Protein AF-A0A820LWF2-F1 (afdb_monomer)

Organism: NCBI:txid392030

Secondary structure (DSSP, 8-state):
-EEEEE-TTSEEEEEETTT--EEEEEE--SS-EEEEEEEGGGTEEEEEETT--EEEE---TTTHHHHHHHTS--HHHHHHHHHHHT-SS-HHHHHHHHHHHHHTT-HHHHHHHHHHSGGGTT-SHHHHHHHHHSPPPTTS--HHHHHHHHHHHHSPPPHHHHHHHHHHHHHTT-HHHHHHHHHTT-S--

Sequence (189 aa):
GVIFLVTKYGYVHMFDIESGTLIYMNRISAETMFVTAPYESTSGIIAVNRKGQVLSVSVDEENVVSYVQNTLGNAELAYKMSARCNLPGADQLFLARFAQLFQSGNYGEAAKVAATAPRGILRTQQTILQFQTVPSQPNQPSPLLQYFGILLETSKLNKEESIELCKPVVGQGKKQLLEKWLKEDKVNK

Nearest PDB structures (foldseek):
  3iyv-assembly1_A  TM=9.831E-01  e=4.561E-23  Bos taurus
  1bpo-assembly1_B  TM=9.831E-01  e=6.429E-23  Rattus norvegicus
  5ods-assembly1_A  TM=8.868E-01  e=9.596E-23  Mus musculus
  5ods-assembly2_B  TM=9.158E-01  e=7.970E-22  Mus musculus
  6yai-assembly1_E  TM=8.454E-01  e=7.858E-21  Sus scrofa

Foldseek 3Di:
DWDWDADQQQKIWIADPPPRHTQDIDRPDRFGFPDKDQDVVQRWIWTAGPVRDIDIDHDPLACSLVCCCPVVVHLPCSLVVCLVVLGDDNLVVLVVVLVVCVVVVNLLVSLVSQLSHRPNSSLDPVVLVSQVPDDDDPPDDRSSVSSVVNNLVRAARDQVNLVSVCVVCVVVVVVVVVVVCVVVNRHDD

Solvent-accessible surface area (backbone atoms only — not comparable to full-atom values): 10517 Å² total; per-residue (Å²): 112,71,42,82,45,77,41,71,67,14,34,41,36,33,24,37,65,87,80,63,46,79,73,45,75,51,75,80,34,89,44,38,52,80,47,72,46,82,28,76,96,59,75,24,40,30,34,36,28,80,85,71,49,79,48,74,53,58,75,53,60,71,50,50,29,43,41,32,30,67,75,70,62,34,52,66,58,17,48,53,49,20,46,77,65,54,32,52,66,40,66,67,57,54,52,52,52,30,52,52,28,49,76,70,68,38,45,68,61,24,32,50,49,31,62,49,33,42,92,41,76,48,68,40,74,66,50,52,50,56,34,63,71,52,80,65,54,90,97,49,81,39,52,47,56,51,34,52,52,53,33,65,73,75,46,67,40,50,63,67,57,31,51,65,54,43,54,62,37,56,74,69,66,46,54,69,57,56,55,50,35,54,73,68,62,35,43,50,130

Radius of gyration: 22.46 Å; Cα contacts (8 Å, |Δi|>4): 275; chains: 1; bounding box: 51×23×68 Å

pLDDT: mean 88.51, std 8.78, range [51.72, 98.06]

Structure (mmCIF, N/CA/C/O backbone):
data_AF-A0A820LWF2-F1
#
_entry.id   AF-A0A820LWF2-F1
#
loop_
_atom_site.group_PDB
_atom_site.id
_atom_site.type_symbol
_atom_site.label_atom_id
_atom_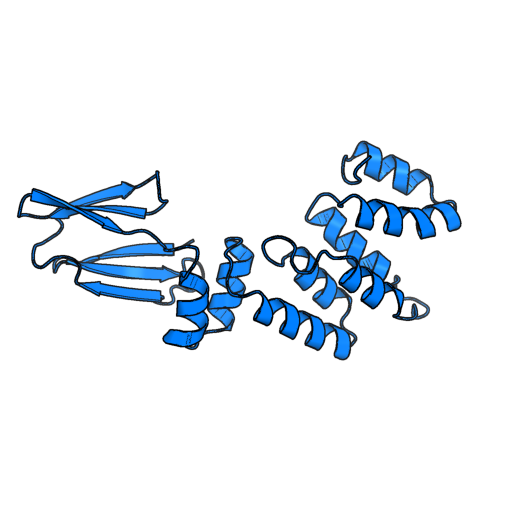site.label_alt_id
_atom_site.label_comp_id
_atom_site.label_asym_id
_atom_site.label_entity_id
_atom_site.label_seq_id
_atom_site.pdbx_PDB_ins_code
_atom_site.Cartn_x
_atom_site.Cartn_y
_atom_site.Cartn_z
_atom_site.occupancy
_atom_site.B_iso_or_equiv
_atom_site.auth_seq_id
_atom_site.auth_comp_id
_atom_site.auth_asym_id
_atom_site.auth_atom_id
_atom_site.pdbx_PDB_model_num
ATOM 1 N N . GLY A 1 1 ? 2.151 4.649 -4.516 1.00 87.75 1 GLY A N 1
ATOM 2 C CA . GLY A 1 1 ? 2.406 4.596 -5.967 1.00 87.75 1 GLY A CA 1
ATOM 3 C C . GLY A 1 1 ? 3.871 4.314 -6.217 1.00 87.75 1 GLY A C 1
ATOM 4 O O . GLY A 1 1 ? 4.658 4.417 -5.284 1.00 87.75 1 GLY A O 1
ATOM 5 N N . VAL A 1 2 ? 4.231 3.961 -7.446 1.00 95.31 2 VAL A N 1
ATOM 6 C CA . VAL A 1 2 ? 5.621 3.679 -7.835 1.00 95.31 2 VAL A CA 1
ATOM 7 C C . VAL A 1 2 ? 6.042 4.555 -9.010 1.00 95.31 2 VAL A C 1
ATOM 9 O O . VAL A 1 2 ? 5.197 5.039 -9.760 1.00 95.31 2 VAL A O 1
ATOM 12 N N . ILE A 1 3 ? 7.348 4.744 -9.174 1.00 97.00 3 ILE A N 1
ATOM 13 C CA . ILE A 1 3 ? 7.950 5.411 -10.330 1.00 97.00 3 ILE A CA 1
ATOM 14 C C . ILE A 1 3 ? 8.649 4.355 -11.180 1.00 97.00 3 ILE A C 1
ATOM 16 O O . ILE A 1 3 ? 9.509 3.634 -10.673 1.00 97.00 3 ILE A O 1
ATOM 20 N N . PHE A 1 4 ? 8.326 4.308 -12.473 1.00 97.69 4 PHE A N 1
ATOM 21 C CA . PHE A 1 4 ? 9.074 3.532 -13.459 1.00 97.69 4 PHE A CA 1
ATOM 22 C C . PHE A 1 4 ? 10.117 4.417 -14.139 1.00 97.69 4 PHE A C 1
ATOM 24 O O . PHE A 1 4 ? 9.788 5.457 -14.706 1.00 97.69 4 PHE A O 1
ATOM 31 N N . LEU A 1 5 ? 11.373 3.983 -14.118 1.00 97.69 5 LEU A N 1
ATOM 32 C CA . LEU A 1 5 ? 12.472 4.627 -14.825 1.00 97.69 5 LEU A CA 1
ATOM 33 C C . LEU A 1 5 ? 13.083 3.641 -15.812 1.00 97.69 5 LEU A C 1
ATOM 35 O O . LEU A 1 5 ? 13.479 2.536 -15.447 1.00 97.69 5 LEU A O 1
ATOM 39 N N . VAL A 1 6 ? 13.173 4.063 -17.070 1.00 97.38 6 VAL A N 1
ATOM 40 C CA . VAL A 1 6 ? 13.729 3.271 -18.166 1.00 97.38 6 VAL A CA 1
ATOM 41 C C . VAL A 1 6 ? 15.064 3.863 -18.596 1.00 97.38 6 VAL A C 1
ATOM 43 O O . VAL A 1 6 ? 15.155 5.057 -18.871 1.00 97.38 6 VAL A O 1
ATOM 46 N N . THR A 1 7 ? 16.105 3.037 -18.691 1.00 97.06 7 THR A N 1
ATOM 47 C CA . THR A 1 7 ? 17.429 3.483 -19.144 1.00 97.06 7 THR A CA 1
ATOM 48 C C . THR A 1 7 ? 17.663 3.193 -20.625 1.00 97.06 7 THR A C 1
ATOM 50 O O . THR A 1 7 ? 17.071 2.288 -21.220 1.00 97.06 7 THR A O 1
ATOM 53 N N . LYS A 1 8 ? 18.624 3.911 -21.220 1.00 95.88 8 LYS A N 1
ATOM 54 C CA . LYS A 1 8 ? 19.051 3.715 -22.616 1.00 95.88 8 LYS A CA 1
ATOM 55 C C . LYS A 1 8 ? 19.490 2.275 -22.928 1.00 95.88 8 LYS A C 1
ATOM 57 O O . LYS A 1 8 ? 19.316 1.828 -24.061 1.00 95.88 8 LYS A O 1
ATOM 62 N N . TYR A 1 9 ? 20.038 1.555 -21.945 1.00 96.38 9 TYR A N 1
ATOM 63 C CA . TYR A 1 9 ? 20.501 0.166 -22.089 1.00 96.38 9 TYR A CA 1
ATOM 64 C C . TYR A 1 9 ? 19.432 -0.890 -21.778 1.00 96.38 9 TYR A C 1
ATOM 66 O O . TYR A 1 9 ? 19.750 -2.076 -21.682 1.00 96.38 9 TYR A O 1
ATOM 74 N N . GLY A 1 10 ? 18.171 -0.472 -21.649 1.00 95.94 10 GLY A N 1
ATOM 75 C CA . GLY A 1 10 ? 17.040 -1.381 -21.514 1.00 95.94 10 GLY A CA 1
ATOM 76 C C . GLY A 1 10 ? 16.808 -1.892 -20.091 1.00 95.94 10 GLY A C 1
ATOM 77 O O . GLY A 1 10 ? 16.170 -2.930 -19.919 1.00 95.94 10 GLY A O 1
ATOM 78 N N . TYR A 1 11 ? 17.325 -1.185 -19.080 1.00 97.81 11 TYR A N 1
ATOM 79 C CA . TYR A 1 11 ? 16.988 -1.454 -17.682 1.00 97.81 11 TYR A CA 1
ATOM 80 C C . TYR A 1 11 ? 15.697 -0.745 -17.302 1.00 97.81 11 TYR A C 1
ATOM 82 O O . TYR A 1 11 ? 15.474 0.396 -17.709 1.00 97.81 11 TYR A O 1
ATOM 90 N N . VAL A 1 12 ? 14.889 -1.416 -16.490 1.00 97.44 12 VAL A N 1
ATOM 91 C CA . VAL A 1 12 ? 13.780 -0.817 -15.755 1.00 97.44 12 VAL A CA 1
ATOM 92 C C . VAL A 1 12 ? 14.149 -0.775 -14.286 1.00 97.44 12 VAL A C 1
ATOM 94 O O . VAL A 1 12 ? 14.616 -1.764 -13.723 1.00 97.44 12 VAL A O 1
ATOM 97 N N . HIS A 1 13 ? 13.917 0.382 -13.686 1.00 98.06 13 HIS A N 1
ATOM 98 C CA . HIS A 1 13 ? 13.989 0.611 -12.258 1.00 98.06 13 HIS A CA 1
ATOM 99 C C . HIS A 1 13 ? 12.596 0.985 -11.765 1.00 98.06 13 HIS A C 1
ATOM 101 O O . HIS A 1 13 ? 11.894 1.766 -12.409 1.00 98.06 13 HIS A O 1
ATOM 107 N N . MET A 1 14 ? 12.215 0.441 -10.619 1.00 97.81 14 MET A N 1
ATOM 108 C CA . MET A 1 14 ? 10.970 0.749 -9.936 1.00 97.81 14 MET A CA 1
ATOM 109 C C . MET A 1 14 ? 11.302 1.332 -8.570 1.00 97.81 14 MET A C 1
ATOM 111 O O . MET A 1 14 ? 11.982 0.674 -7.785 1.00 97.81 14 MET A O 1
ATOM 115 N N . PHE A 1 15 ? 10.833 2.542 -8.286 1.00 97.94 15 PHE A N 1
ATOM 116 C CA . PHE A 1 15 ? 11.066 3.234 -7.016 1.00 97.94 15 PHE A CA 1
ATOM 117 C C . PHE A 1 15 ? 9.754 3.476 -6.271 1.00 97.94 15 PHE A C 1
ATOM 119 O O . PHE A 1 15 ? 8.717 3.685 -6.903 1.00 97.94 15 PHE A O 1
ATOM 126 N N . ASP A 1 16 ? 9.799 3.499 -4.939 1.00 97.12 16 ASP A N 1
ATOM 127 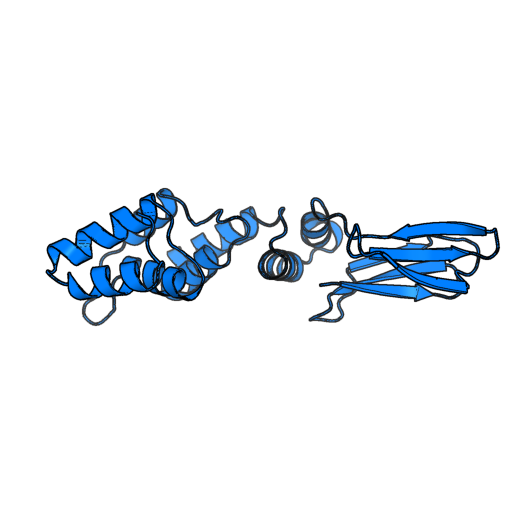C CA . ASP A 1 16 ? 8.699 4.048 -4.145 1.00 97.12 16 ASP A CA 1
ATOM 128 C C . ASP A 1 16 ? 8.615 5.563 -4.346 1.00 97.12 16 ASP A C 1
ATOM 130 O O . ASP A 1 16 ? 9.626 6.263 -4.278 1.00 97.12 16 ASP A O 1
ATOM 134 N N . ILE A 1 17 ? 7.405 6.076 -4.571 1.00 95.69 17 ILE A N 1
ATOM 135 C CA . ILE A 1 17 ? 7.196 7.505 -4.832 1.00 95.69 17 ILE A CA 1
ATOM 136 C C . ILE A 1 17 ? 7.429 8.378 -3.593 1.00 95.69 17 ILE A C 1
ATOM 138 O O . ILE A 1 17 ? 7.821 9.531 -3.734 1.00 95.69 17 ILE A O 1
ATOM 142 N N . GLU A 1 18 ? 7.176 7.854 -2.389 1.00 94.44 18 GLU A N 1
ATOM 143 C CA . GLU A 1 18 ? 7.256 8.642 -1.155 1.00 94.44 18 GLU A CA 1
ATOM 144 C C . GLU A 1 18 ? 8.696 8.759 -0.651 1.00 94.44 18 GLU A C 1
ATOM 146 O O . GLU A 1 18 ? 9.139 9.852 -0.310 1.00 94.44 18 GLU A O 1
ATOM 151 N N . SER A 1 19 ? 9.439 7.649 -0.616 1.00 95.19 19 SER A N 1
ATOM 152 C CA . SER A 1 19 ? 10.806 7.632 -0.082 1.00 95.19 19 SER A CA 1
ATOM 153 C C . SER A 1 19 ? 11.907 7.706 -1.142 1.00 95.19 19 SER A C 1
ATOM 155 O O . SER A 1 19 ? 13.070 7.912 -0.794 1.00 95.19 19 SER A O 1
ATOM 157 N N . GLY A 1 20 ? 11.591 7.466 -2.418 1.00 95.88 20 GLY A N 1
ATOM 158 C CA . GLY A 1 20 ? 12.596 7.274 -3.466 1.00 95.88 20 GLY A CA 1
ATOM 159 C C . GLY A 1 20 ? 13.400 5.975 -3.320 1.00 95.88 20 GLY A C 1
ATOM 160 O O . GLY A 1 20 ? 14.424 5.808 -3.981 1.00 95.88 20 GLY A O 1
ATOM 161 N N . THR A 1 21 ? 12.977 5.043 -2.456 1.00 97.06 21 THR A N 1
ATOM 162 C CA . THR A 1 21 ? 13.657 3.753 -2.276 1.00 97.06 21 THR A CA 1
ATOM 163 C C . THR A 1 21 ? 13.524 2.905 -3.537 1.00 97.06 21 THR A C 1
ATOM 165 O O . THR A 1 21 ? 12.424 2.729 -4.058 1.00 97.06 21 THR A O 1
ATOM 168 N N . LEU A 1 22 ? 14.636 2.345 -4.020 1.00 97.19 22 LEU A N 1
ATOM 169 C CA . LEU A 1 22 ? 14.620 1.386 -5.122 1.00 97.19 22 LEU A CA 1
ATOM 170 C C . LEU A 1 22 ? 13.940 0.089 -4.667 1.00 97.19 22 LEU A C 1
ATOM 172 O O . LEU A 1 22 ? 14.405 -0.558 -3.732 1.00 97.19 22 LEU A O 1
ATOM 176 N N . ILE A 1 23 ? 12.868 -0.292 -5.355 1.00 97.19 23 ILE A N 1
ATOM 177 C CA . ILE A 1 23 ? 12.146 -1.544 -5.131 1.00 97.19 23 ILE A CA 1
ATOM 178 C C . ILE A 1 23 ? 12.701 -2.626 -6.055 1.00 97.19 23 ILE A C 1
ATOM 180 O O . ILE A 1 23 ? 13.117 -3.678 -5.598 1.00 97.19 23 ILE A O 1
ATOM 184 N N . TYR A 1 24 ? 12.741 -2.386 -7.364 1.00 97.31 24 TYR A N 1
ATOM 185 C CA . TYR A 1 24 ? 13.137 -3.420 -8.321 1.00 97.31 24 TYR A CA 1
ATOM 186 C C . TYR A 1 24 ? 14.028 -2.852 -9.415 1.00 97.31 24 TYR A C 1
ATOM 188 O O . TYR A 1 24 ? 13.835 -1.721 -9.858 1.00 97.31 24 TYR A O 1
ATOM 196 N N . MET A 1 25 ? 14.995 -3.647 -9.867 1.00 97.12 25 MET A N 1
ATOM 197 C CA . MET A 1 25 ? 15.841 -3.325 -11.009 1.00 97.12 25 MET A CA 1
ATOM 198 C C . MET A 1 25 ? 16.099 -4.583 -11.824 1.00 97.12 25 MET A C 1
ATOM 200 O O . MET A 1 25 ? 16.560 -5.586 -11.283 1.00 97.12 25 MET A O 1
ATOM 204 N N . ASN A 1 26 ? 15.855 -4.518 -13.131 1.00 97.12 26 ASN A N 1
ATOM 205 C CA . ASN A 1 26 ? 16.242 -5.589 -14.042 1.00 97.12 26 ASN A CA 1
ATOM 206 C C . ASN A 1 26 ? 16.425 -5.074 -15.472 1.00 97.12 26 ASN A C 1
ATOM 208 O O . ASN A 1 26 ? 15.852 -4.055 -15.865 1.00 97.12 26 ASN A O 1
ATOM 212 N N . ARG A 1 27 ? 17.211 -5.797 -16.272 1.00 97.25 27 ARG A N 1
ATOM 213 C CA . ARG A 1 27 ? 17.337 -5.546 -17.706 1.00 97.25 27 ARG A CA 1
ATOM 214 C C . ARG A 1 27 ? 16.255 -6.315 -18.453 1.00 97.25 27 ARG A C 1
ATOM 216 O O . ARG A 1 27 ? 16.277 -7.539 -18.477 1.00 97.25 27 ARG A O 1
ATOM 223 N N . ILE A 1 28 ? 15.340 -5.590 -19.090 1.00 96.38 28 ILE A N 1
ATOM 224 C CA . ILE A 1 28 ? 14.204 -6.177 -19.821 1.00 96.38 28 ILE A CA 1
ATOM 225 C C . ILE A 1 28 ? 14.394 -6.165 -21.341 1.00 96.38 28 ILE A C 1
ATOM 227 O O . ILE A 1 28 ? 13.653 -6.818 -22.067 1.00 96.38 28 ILE A O 1
ATOM 231 N N . SER A 1 29 ? 15.378 -5.415 -21.843 1.00 96.38 29 SER A N 1
ATOM 232 C CA . SER A 1 29 ? 15.680 -5.333 -23.270 1.00 96.38 29 SER A CA 1
ATOM 233 C C . SER A 1 29 ? 17.184 -5.202 -23.493 1.00 96.38 29 SER A C 1
ATOM 235 O O . SER A 1 29 ? 17.875 -4.460 -22.794 1.00 96.38 29 SER A O 1
ATOM 237 N N . ALA A 1 30 ? 17.704 -5.914 -24.493 1.00 95.56 30 ALA A N 1
ATOM 238 C CA . ALA A 1 30 ? 19.070 -5.702 -24.968 1.00 95.56 30 ALA A CA 1
ATOM 239 C C . ALA A 1 30 ? 19.190 -4.406 -25.792 1.00 95.56 30 ALA A C 1
ATOM 241 O O . ALA A 1 30 ? 20.248 -3.780 -25.805 1.00 95.56 30 ALA A O 1
ATOM 242 N N . GLU A 1 31 ? 18.087 -4.000 -26.426 1.00 96.25 31 GLU A N 1
ATOM 243 C CA . GLU A 1 31 ? 17.972 -2.824 -27.286 1.00 96.25 31 GLU A CA 1
ATOM 244 C C . GLU A 1 31 ? 17.411 -1.616 -26.533 1.00 96.25 31 GLU A C 1
ATOM 246 O O . GLU A 1 31 ? 16.624 -1.763 -25.593 1.00 96.25 31 GLU A O 1
ATOM 251 N N . THR A 1 32 ? 17.734 -0.411 -27.005 1.00 95.75 32 THR A N 1
ATOM 252 C CA . THR A 1 32 ? 17.161 0.828 -26.468 1.00 95.75 32 THR A CA 1
ATOM 253 C C . THR A 1 32 ? 15.648 0.872 -26.679 1.00 95.75 32 THR A C 1
ATOM 255 O O . THR A 1 32 ? 15.166 0.754 -27.809 1.00 95.75 32 THR A O 1
ATOM 258 N N . MET A 1 33 ? 14.919 1.099 -25.587 1.00 95.88 33 MET A N 1
ATOM 259 C CA . MET A 1 33 ? 13.520 1.522 -25.604 1.00 95.88 33 MET A CA 1
ATOM 260 C C . MET A 1 33 ? 13.482 3.000 -25.992 1.00 95.88 33 MET A C 1
ATOM 262 O O . MET A 1 33 ? 13.968 3.844 -25.243 1.00 95.88 33 MET A O 1
ATOM 266 N N . PHE A 1 34 ? 13.018 3.300 -27.205 1.00 96.38 34 PHE A N 1
ATOM 267 C CA . PHE A 1 34 ? 13.117 4.651 -27.774 1.00 96.38 34 PHE A CA 1
ATOM 268 C C . PHE A 1 34 ? 11.848 5.482 -27.581 1.00 96.38 34 PHE A C 1
ATOM 270 O O . PHE A 1 34 ? 11.887 6.697 -27.745 1.00 96.38 34 PHE A O 1
ATOM 277 N N . VAL A 1 35 ? 10.735 4.836 -27.240 1.00 97.62 35 VAL A N 1
ATOM 278 C CA . VAL A 1 35 ? 9.465 5.484 -26.923 1.00 97.62 35 VAL A CA 1
ATOM 279 C C . VAL A 1 35 ? 8.791 4.721 -25.792 1.00 97.62 35 VAL A C 1
ATOM 281 O O . VAL A 1 35 ? 8.868 3.489 -25.735 1.00 97.62 35 VAL A O 1
ATOM 284 N N . THR A 1 36 ? 8.151 5.462 -24.895 1.00 97.62 36 THR A N 1
ATOM 285 C CA . THR A 1 36 ? 7.369 4.930 -23.781 1.00 97.62 36 THR A CA 1
ATOM 286 C C . THR A 1 36 ? 6.050 5.684 -23.654 1.00 97.62 36 THR A C 1
ATOM 288 O O . THR A 1 36 ? 5.924 6.818 -24.116 1.00 97.62 36 THR A O 1
ATOM 291 N N . ALA A 1 37 ? 5.071 5.051 -23.019 1.00 97.62 37 ALA A N 1
ATOM 292 C CA . ALA A 1 37 ? 3.819 5.670 -22.609 1.00 97.62 37 ALA A CA 1
ATOM 293 C C . ALA A 1 37 ? 3.321 5.031 -21.298 1.00 97.62 37 ALA A C 1
ATOM 295 O O . ALA A 1 37 ? 3.723 3.905 -20.976 1.00 97.62 37 ALA A O 1
ATOM 296 N N . PRO A 1 38 ? 2.452 5.712 -20.533 1.00 97.31 38 PRO A N 1
ATOM 297 C CA . PRO A 1 38 ? 1.695 5.070 -19.464 1.00 97.31 38 PRO A CA 1
ATOM 298 C C . PRO A 1 38 ? 0.853 3.919 -20.025 1.00 97.31 38 PRO A C 1
ATOM 300 O O . PRO A 1 38 ? 0.262 4.045 -21.097 1.00 97.31 38 PRO A O 1
ATOM 303 N N . TYR A 1 39 ? 0.783 2.805 -19.300 1.00 96.88 39 TYR A N 1
ATOM 304 C CA . TYR A 1 39 ? -0.094 1.689 -19.643 1.00 96.88 39 TYR A CA 1
ATOM 305 C C . TYR A 1 39 ? -1.253 1.618 -18.650 1.00 96.88 39 TYR A C 1
ATOM 307 O O . TYR A 1 39 ? -1.145 1.008 -17.587 1.00 96.88 39 TYR A O 1
ATOM 315 N N . GLU A 1 40 ? -2.352 2.290 -18.997 1.00 94.50 40 GLU A N 1
ATOM 316 C CA . GLU A 1 40 ? -3.479 2.559 -18.091 1.00 94.50 40 GLU A CA 1
ATOM 317 C C . GLU A 1 40 ? -4.138 1.285 -17.551 1.00 94.50 40 GLU A C 1
ATOM 319 O O . GLU A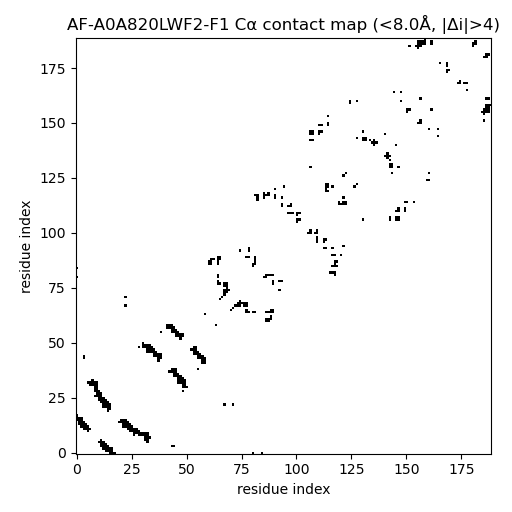 1 40 ? -4.476 1.227 -16.373 1.00 94.50 40 GLU A O 1
ATOM 324 N N . SER A 1 41 ? -4.253 0.238 -18.377 1.00 93.38 41 SER A N 1
ATOM 325 C CA . SER A 1 41 ? -4.938 -1.009 -17.997 1.00 93.38 41 SER A CA 1
ATOM 326 C C . SER A 1 41 ? -4.329 -1.719 -16.783 1.00 93.38 41 SER A C 1
ATOM 328 O O . SER A 1 41 ? -5.049 -2.380 -16.042 1.00 93.38 41 SER A O 1
ATOM 330 N N . THR A 1 42 ? -3.023 -1.566 -16.558 1.00 93.81 42 THR A N 1
ATOM 331 C CA . THR A 1 42 ? -2.301 -2.193 -15.440 1.00 93.81 42 THR A CA 1
ATOM 332 C C . THR A 1 42 ? -1.586 -1.164 -14.564 1.00 93.81 42 THR A C 1
ATOM 334 O O . THR A 1 42 ? -0.677 -1.529 -13.821 1.00 93.81 42 THR A O 1
ATOM 337 N N . SER A 1 43 ? -1.894 0.130 -14.719 1.00 94.38 43 SER A N 1
ATOM 338 C CA . SER A 1 43 ? -1.164 1.237 -14.073 1.00 94.38 43 SER A CA 1
ATOM 339 C C . SER A 1 43 ? 0.368 1.133 -14.215 1.00 94.38 43 SER A C 1
ATOM 341 O O . SER A 1 43 ? 1.123 1.399 -13.280 1.00 94.38 43 SER A O 1
ATOM 343 N N . GLY A 1 44 ? 0.827 0.683 -15.387 1.00 96.19 44 GLY A N 1
ATOM 344 C CA . GLY A 1 44 ? 2.227 0.370 -15.668 1.00 96.19 44 GLY A CA 1
ATOM 345 C C . GLY A 1 44 ? 2.864 1.298 -16.699 1.00 96.19 44 GLY A C 1
ATOM 346 O O . GLY A 1 44 ? 2.403 2.412 -16.956 1.00 96.19 44 GLY A O 1
ATOM 347 N N . ILE A 1 45 ? 3.920 0.803 -17.334 1.00 97.44 45 ILE A N 1
ATOM 348 C CA . ILE A 1 45 ? 4.609 1.441 -18.455 1.00 97.44 45 ILE A CA 1
ATOM 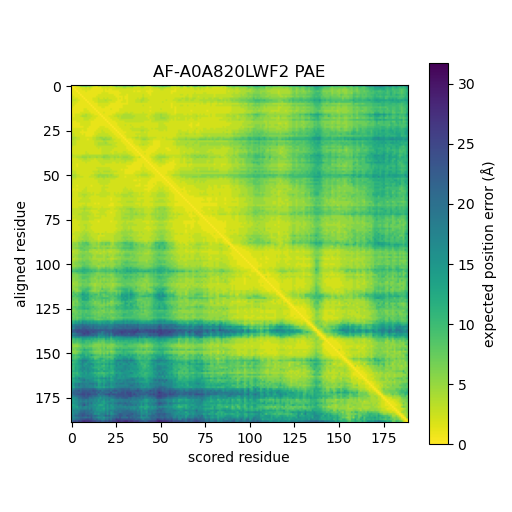349 C C . ILE A 1 45 ? 4.622 0.501 -19.660 1.00 97.44 45 ILE A C 1
ATOM 351 O O . ILE A 1 45 ? 4.852 -0.699 -19.516 1.00 97.44 45 ILE A O 1
ATOM 355 N N . ILE A 1 46 ? 4.406 1.049 -20.853 1.00 97.88 46 ILE A N 1
ATOM 356 C CA . ILE A 1 46 ? 4.586 0.351 -22.128 1.00 97.88 46 ILE A CA 1
ATOM 357 C C . ILE A 1 46 ? 5.693 1.033 -22.930 1.00 97.88 46 ILE A C 1
ATOM 359 O O . ILE A 1 46 ? 5.849 2.254 -22.881 1.00 97.88 46 ILE A O 1
ATOM 363 N N . ALA A 1 47 ? 6.493 0.247 -23.641 1.00 97.44 47 ALA A N 1
ATOM 364 C CA . ALA A 1 47 ? 7.661 0.709 -24.372 1.00 97.44 47 ALA A CA 1
ATOM 365 C C . ALA A 1 47 ? 7.849 -0.052 -25.688 1.00 97.44 47 ALA A C 1
ATOM 367 O O . ALA A 1 47 ? 7.529 -1.237 -25.783 1.00 97.44 47 ALA A O 1
ATOM 368 N N . VAL A 1 48 ? 8.435 0.618 -26.683 1.00 97.88 48 VAL A N 1
ATOM 369 C CA . VAL A 1 48 ? 8.867 -0.016 -27.938 1.00 97.88 48 VAL A CA 1
ATOM 370 C C . VAL A 1 48 ? 10.381 0.084 -28.066 1.00 97.88 48 VAL A C 1
ATOM 372 O O . VAL A 1 48 ? 10.974 1.153 -27.878 1.00 97.88 48 VAL A O 1
ATOM 375 N N . ASN A 1 49 ? 11.024 -1.044 -28.369 1.00 97.44 49 ASN A N 1
ATOM 376 C CA . ASN A 1 49 ? 12.468 -1.105 -28.581 1.00 97.44 49 ASN A CA 1
ATOM 377 C C . ASN A 1 49 ? 12.845 -1.080 -30.070 1.00 97.44 49 ASN A C 1
ATOM 379 O O . ASN A 1 49 ? 12.007 -1.280 -30.946 1.00 97.44 49 ASN A O 1
ATOM 383 N N . ARG A 1 50 ? 14.132 -0.868 -30.379 1.00 96.50 50 ARG A N 1
ATOM 384 C CA . ARG A 1 50 ? 14.637 -0.771 -31.768 1.00 96.50 50 ARG A CA 1
ATOM 385 C C . ARG A 1 50 ? 14.427 -2.019 -32.637 1.00 96.50 50 ARG A C 1
ATOM 387 O O . ARG A 1 50 ? 14.534 -1.915 -33.852 1.00 96.50 50 ARG A O 1
ATOM 394 N N . LYS A 1 51 ? 14.118 -3.174 -32.040 1.00 97.00 51 LYS A N 1
ATOM 395 C CA . LYS A 1 51 ? 13.739 -4.402 -32.759 1.00 97.00 51 LYS A CA 1
ATOM 396 C C . LYS A 1 51 ? 12.246 -4.467 -33.097 1.00 97.00 51 LYS A C 1
ATOM 398 O O . LYS A 1 51 ? 11.807 -5.455 -33.671 1.00 97.00 51 LYS A O 1
ATOM 403 N N . GLY A 1 52 ? 11.472 -3.445 -32.735 1.00 95.56 52 GLY A N 1
ATOM 404 C CA . GLY A 1 52 ? 10.024 -3.412 -32.922 1.00 95.56 52 GLY A CA 1
ATOM 405 C C . GLY A 1 52 ? 9.252 -4.233 -31.888 1.00 95.56 52 GLY A C 1
ATOM 406 O O . GLY A 1 52 ? 8.062 -4.461 -32.072 1.00 95.56 52 GLY A O 1
ATOM 407 N N . GLN A 1 53 ? 9.894 -4.685 -30.803 1.00 97.69 53 GLN A N 1
ATOM 408 C CA . GLN A 1 53 ? 9.195 -5.391 -29.730 1.00 97.69 53 GLN A CA 1
ATOM 409 C C . GLN A 1 53 ? 8.431 -4.386 -28.871 1.00 97.69 53 GLN A C 1
ATOM 411 O O . GLN A 1 53 ? 8.994 -3.367 -28.460 1.00 97.69 53 GLN A O 1
ATOM 416 N N . VAL A 1 54 ? 7.174 -4.708 -28.573 1.00 97.19 54 VAL A N 1
ATOM 417 C CA . VAL A 1 54 ? 6.337 -3.974 -27.622 1.00 97.19 54 VAL A CA 1
ATOM 418 C C . VAL A 1 54 ? 6.416 -4.692 -26.279 1.00 97.19 54 VAL A C 1
ATOM 420 O O . VAL A 1 54 ? 6.090 -5.873 -26.186 1.00 97.19 54 VAL A O 1
ATOM 423 N N . LEU A 1 55 ? 6.895 -3.993 -25.256 1.00 96.62 55 LEU A N 1
ATOM 424 C CA . LEU A 1 55 ? 7.125 -4.522 -23.915 1.00 96.62 55 LEU A CA 1
ATOM 425 C C . LEU A 1 55 ? 6.321 -3.695 -22.916 1.00 96.62 55 LEU A C 1
ATOM 427 O O . LEU A 1 55 ? 6.312 -2.469 -23.004 1.00 96.62 55 LEU A O 1
ATOM 431 N N . SER A 1 56 ? 5.691 -4.342 -21.942 1.00 96.62 56 SER A N 1
ATOM 432 C CA . SER A 1 56 ? 5.021 -3.666 -20.830 1.00 96.62 56 SER A CA 1
ATOM 433 C C . SER A 1 56 ? 5.554 -4.162 -19.495 1.00 96.62 56 SER A C 1
ATOM 435 O O . SER A 1 56 ? 5.855 -5.345 -19.344 1.00 96.62 56 SER A O 1
ATOM 437 N N . VAL A 1 57 ? 5.642 -3.262 -18.521 1.00 96.69 57 VAL A N 1
ATOM 438 C CA . VAL A 1 57 ? 5.991 -3.578 -17.134 1.00 96.69 57 VAL A CA 1
ATOM 439 C C . VAL A 1 57 ? 4.947 -2.963 -16.217 1.00 96.69 57 VAL A C 1
ATOM 441 O O . VAL A 1 57 ? 4.591 -1.795 -16.364 1.00 96.69 57 VAL A O 1
ATOM 444 N N . SER A 1 58 ? 4.477 -3.743 -15.254 1.00 96.56 58 SER A N 1
ATOM 445 C CA . SER A 1 58 ? 3.529 -3.319 -14.229 1.00 96.56 58 SER A CA 1
ATOM 446 C C . SER A 1 58 ? 3.928 -3.890 -12.875 1.00 96.56 58 SER A C 1
ATOM 448 O O . SER A 1 58 ? 4.781 -4.775 -12.783 1.00 96.56 58 SER A O 1
ATOM 450 N N . VAL A 1 59 ? 3.321 -3.356 -11.818 1.00 96.06 59 VAL A N 1
ATOM 451 C CA . VAL A 1 59 ? 3.459 -3.918 -10.475 1.00 96.06 59 VAL A CA 1
ATOM 452 C C . VAL A 1 59 ? 2.621 -5.188 -10.392 1.00 96.06 59 VAL A C 1
ATOM 454 O O . VAL A 1 59 ? 1.471 -5.197 -10.821 1.00 96.06 59 VAL A O 1
ATOM 457 N N . ASP A 1 60 ? 3.193 -6.246 -9.831 1.00 95.12 60 ASP A N 1
ATOM 458 C CA . ASP A 1 60 ? 2.433 -7.410 -9.389 1.00 95.12 60 ASP A CA 1
ATOM 459 C C . ASP A 1 60 ? 1.878 -7.125 -7.986 1.00 95.12 60 ASP A C 1
ATOM 461 O O . ASP A 1 60 ? 2.601 -7.199 -6.989 1.00 95.12 60 ASP A O 1
ATOM 465 N N . GLU A 1 61 ? 0.611 -6.721 -7.923 1.00 92.69 61 GLU A N 1
ATOM 466 C CA . GLU A 1 61 ? -0.054 -6.297 -6.687 1.00 92.69 61 GLU A CA 1
ATOM 467 C C . GLU A 1 61 ? -0.149 -7.406 -5.630 1.00 92.69 61 GLU A C 1
ATOM 469 O O . GLU A 1 61 ? -0.175 -7.099 -4.438 1.00 92.69 61 GLU A O 1
ATOM 474 N N . GLU A 1 62 ? -0.145 -8.679 -6.036 1.00 92.31 62 GLU A N 1
ATOM 475 C CA . GLU A 1 62 ? -0.219 -9.810 -5.108 1.00 92.31 62 GLU A CA 1
ATOM 476 C C . GLU A 1 62 ? 1.124 -10.070 -4.421 1.00 92.31 62 GLU A C 1
ATOM 478 O O . GLU A 1 62 ? 1.166 -10.428 -3.243 1.00 92.31 62 GLU A O 1
ATOM 483 N N . ASN A 1 63 ? 2.229 -9.853 -5.141 1.00 94.38 63 ASN A N 1
ATOM 484 C CA . ASN A 1 63 ? 3.557 -10.282 -4.703 1.00 94.38 63 ASN A CA 1
ATOM 485 C C . ASN A 1 63 ? 4.486 -9.134 -4.287 1.00 94.38 63 ASN A C 1
ATOM 487 O O . ASN A 1 63 ? 5.459 -9.370 -3.565 1.00 94.38 63 ASN A O 1
ATOM 491 N N . VAL A 1 64 ? 4.219 -7.888 -4.699 1.00 95.38 64 VAL A N 1
ATOM 492 C CA . VAL A 1 64 ? 5.137 -6.756 -4.468 1.00 95.38 64 VAL A CA 1
ATOM 493 C C . VAL A 1 64 ? 5.417 -6.513 -2.986 1.00 95.38 64 VAL A C 1
ATOM 495 O O . VAL A 1 64 ? 6.562 -6.276 -2.606 1.00 95.38 64 VAL A O 1
ATOM 498 N N . VAL A 1 65 ? 4.405 -6.620 -2.125 1.00 94.94 65 VAL A N 1
ATOM 499 C CA . VAL A 1 65 ? 4.558 -6.385 -0.683 1.00 94.94 65 VAL A CA 1
ATOM 500 C C . VAL A 1 65 ? 5.425 -7.472 -0.051 1.00 94.94 65 VAL A C 1
ATOM 502 O O . VAL A 1 65 ? 6.371 -7.163 0.675 1.00 94.94 65 VAL A O 1
ATOM 505 N N . SER A 1 66 ? 5.165 -8.740 -0.378 1.00 93.94 66 SER A N 1
ATOM 506 C CA . SER A 1 66 ? 5.967 -9.867 0.104 1.00 93.94 66 SER A CA 1
ATOM 507 C C . SER A 1 66 ? 7.402 -9.821 -0.423 1.00 93.94 66 SER A C 1
ATOM 509 O O . SER A 1 66 ? 8.331 -10.148 0.313 1.00 93.94 66 SER A O 1
ATOM 511 N N . TYR A 1 67 ? 7.610 -9.361 -1.658 1.00 95.44 67 TYR A N 1
ATOM 512 C CA . TYR A 1 67 ? 8.940 -9.123 -2.218 1.00 95.44 67 TYR A CA 1
ATOM 513 C C . TYR A 1 67 ? 9.695 -8.030 -1.445 1.00 95.44 67 TYR A C 1
ATOM 515 O O . TYR A 1 67 ? 10.844 -8.229 -1.043 1.00 95.44 67 TYR A O 1
ATOM 523 N N . VAL A 1 68 ? 9.042 -6.898 -1.160 1.00 95.75 68 VAL A N 1
ATOM 524 C CA . VAL A 1 68 ? 9.628 -5.805 -0.364 1.00 95.75 68 VAL A CA 1
ATOM 525 C C . VAL A 1 68 ? 9.971 -6.257 1.056 1.00 95.75 68 VAL A C 1
ATOM 527 O O . VAL A 1 68 ? 11.036 -5.929 1.580 1.00 95.75 68 VAL A O 1
ATOM 530 N N . GLN A 1 69 ? 9.106 -7.053 1.673 1.00 93.56 69 GLN A N 1
ATOM 531 C CA . GLN A 1 69 ? 9.337 -7.556 3.020 1.00 93.56 69 GLN A CA 1
ATOM 532 C C . GLN A 1 69 ? 10.469 -8.590 3.070 1.00 93.56 69 GLN A C 1
ATOM 534 O O . GLN A 1 69 ? 11.373 -8.463 3.891 1.00 93.56 69 GLN A O 1
ATOM 539 N N . ASN A 1 70 ? 10.419 -9.610 2.211 1.00 93.69 70 ASN A N 1
ATOM 540 C CA . ASN A 1 70 ? 11.256 -10.804 2.348 1.00 93.69 70 ASN A CA 1
ATOM 541 C C . ASN A 1 70 ? 12.543 -10.732 1.520 1.00 93.69 70 ASN A C 1
ATOM 543 O O . ASN A 1 70 ? 13.582 -11.203 1.971 1.00 93.69 70 ASN A O 1
ATOM 547 N N . THR A 1 71 ? 12.491 -10.159 0.314 1.00 94.38 71 THR A N 1
ATOM 548 C CA . THR A 1 71 ? 13.650 -10.095 -0.590 1.00 94.38 71 THR A CA 1
ATOM 549 C C . THR A 1 71 ? 14.470 -8.832 -0.373 1.00 94.38 71 THR A C 1
ATOM 551 O O . THR A 1 71 ? 15.691 -8.906 -0.286 1.00 94.38 71 THR A O 1
ATOM 554 N N . LEU A 1 72 ? 13.815 -7.676 -0.245 1.00 94.50 72 LEU A N 1
ATOM 555 C CA . LEU A 1 72 ? 14.496 -6.421 0.102 1.00 94.50 72 LEU A CA 1
ATOM 556 C C . LEU A 1 72 ? 14.777 -6.295 1.607 1.00 94.50 72 LEU A C 1
ATOM 558 O O . LEU A 1 72 ? 15.553 -5.429 2.003 1.00 94.50 72 LEU A O 1
ATOM 562 N N . GLY A 1 73 ? 14.140 -7.120 2.447 1.00 94.44 73 GLY A N 1
ATOM 563 C CA . GLY A 1 73 ? 14.294 -7.058 3.903 1.00 94.44 73 GLY A CA 1
ATOM 564 C C . GLY A 1 73 ? 13.727 -5.778 4.525 1.00 94.44 73 GLY A C 1
ATOM 565 O O . GLY A 1 73 ? 14.152 -5.386 5.610 1.00 94.44 73 GLY A O 1
ATOM 566 N N . ASN A 1 74 ? 12.797 -5.094 3.848 1.00 94.75 74 ASN A N 1
ATOM 567 C CA . ASN A 1 74 ? 12.287 -3.789 4.264 1.00 94.75 74 ASN A CA 1
ATOM 568 C C . ASN A 1 74 ? 10.812 -3.871 4.684 1.00 94.75 74 ASN A C 1
ATOM 570 O O . ASN A 1 74 ? 9.900 -3.470 3.960 1.00 94.75 74 ASN A O 1
ATOM 574 N N . ALA A 1 75 ? 10.579 -4.389 5.892 1.00 93.19 75 ALA A N 1
ATOM 575 C CA . ALA A 1 75 ? 9.236 -4.530 6.453 1.00 93.19 75 ALA A CA 1
ATOM 576 C C . ALA A 1 75 ? 8.510 -3.182 6.637 1.00 93.19 75 ALA A C 1
ATOM 578 O O . ALA A 1 75 ? 7.288 -3.123 6.511 1.00 93.19 75 ALA A O 1
ATOM 579 N N . GLU A 1 76 ? 9.241 -2.093 6.901 1.00 92.81 76 GLU A N 1
ATOM 580 C CA . GLU A 1 76 ? 8.643 -0.762 7.051 1.00 92.81 76 GLU A CA 1
ATOM 581 C C . GLU A 1 76 ? 8.070 -0.253 5.724 1.00 92.81 76 GLU A C 1
ATOM 583 O O . GLU A 1 76 ? 6.929 0.214 5.679 1.00 92.81 76 GLU A O 1
ATOM 588 N N . LEU A 1 77 ? 8.830 -0.383 4.631 1.00 94.50 77 LEU A N 1
ATOM 589 C CA . LEU A 1 77 ? 8.348 -0.023 3.301 1.00 94.50 77 LEU A CA 1
ATOM 590 C C . LEU A 1 77 ? 7.179 -0.918 2.883 1.00 94.50 77 LEU A C 1
ATOM 592 O O . LEU A 1 77 ? 6.191 -0.398 2.373 1.00 94.50 77 LEU A O 1
ATOM 596 N N . ALA A 1 78 ? 7.246 -2.228 3.147 1.00 94.25 78 ALA A N 1
ATOM 597 C CA . ALA A 1 78 ? 6.152 -3.157 2.859 1.00 94.25 78 ALA A CA 1
ATOM 598 C C . ALA A 1 78 ? 4.855 -2.751 3.584 1.00 94.25 78 ALA A C 1
ATOM 600 O O . ALA A 1 78 ? 3.798 -2.658 2.958 1.00 94.25 78 ALA A O 1
ATOM 601 N N . TYR A 1 79 ? 4.949 -2.427 4.878 1.00 92.56 79 TYR A N 1
ATOM 602 C CA . TYR A 1 79 ? 3.825 -1.949 5.682 1.00 92.56 79 TYR A CA 1
ATOM 603 C C . TYR A 1 79 ? 3.231 -0.651 5.121 1.00 92.56 79 TYR A C 1
ATOM 605 O O . TYR A 1 79 ? 2.029 -0.572 4.865 1.00 92.56 79 TYR A O 1
ATOM 613 N N . LYS A 1 80 ? 4.070 0.366 4.880 1.00 92.38 80 LYS A N 1
ATOM 614 C CA . LYS A 1 80 ? 3.623 1.665 4.358 1.00 92.38 80 LYS A CA 1
ATOM 615 C C . LYS A 1 80 ? 3.019 1.538 2.957 1.00 92.38 80 LYS A C 1
ATOM 617 O O . LYS A 1 80 ? 1.975 2.123 2.678 1.00 92.38 80 LYS A O 1
ATOM 622 N N . MET A 1 81 ? 3.642 0.752 2.083 1.00 92.44 81 MET A N 1
ATOM 623 C CA . MET A 1 81 ? 3.165 0.515 0.721 1.00 92.44 81 MET A CA 1
ATOM 624 C C . MET A 1 81 ? 1.805 -0.189 0.721 1.00 92.44 81 MET A C 1
ATOM 626 O O . MET A 1 81 ? 0.893 0.264 0.026 1.00 92.44 81 MET A O 1
ATOM 630 N N . SER A 1 82 ? 1.650 -1.231 1.545 1.00 92.44 82 SER A N 1
ATOM 631 C CA . SER A 1 82 ? 0.391 -1.956 1.724 1.00 92.44 82 SER A CA 1
ATOM 632 C C . SER A 1 82 ? -0.720 -1.056 2.275 1.00 92.44 82 SER A C 1
ATOM 634 O O . SER A 1 82 ? -1.805 -1.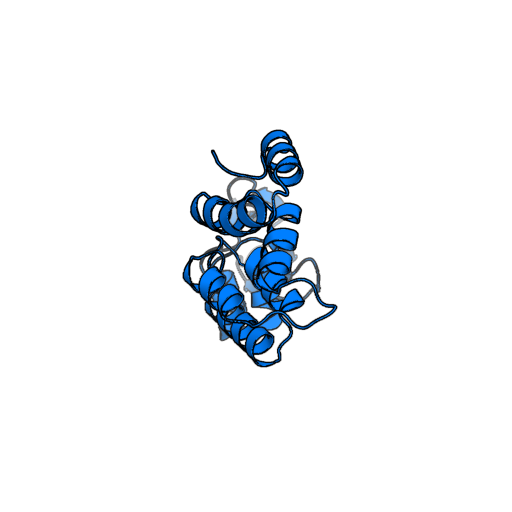032 1.698 1.00 92.44 82 SER A O 1
ATOM 636 N N . ALA A 1 83 ? -0.438 -0.236 3.296 1.00 90.00 83 ALA A N 1
ATOM 637 C CA . ALA A 1 83 ? -1.404 0.713 3.860 1.00 90.00 83 ALA A CA 1
ATOM 638 C C . ALA A 1 83 ? -1.885 1.753 2.831 1.00 90.00 83 ALA A C 1
ATOM 640 O O . ALA A 1 83 ? -3.081 1.995 2.698 1.00 90.00 83 ALA A O 1
ATOM 641 N N . ARG A 1 84 ? -0.959 2.370 2.081 1.00 90.31 84 ARG A N 1
ATOM 642 C CA . ARG A 1 84 ? -1.283 3.449 1.127 1.00 90.31 84 ARG A CA 1
ATOM 643 C C . ARG A 1 84 ? -2.013 2.956 -0.115 1.00 90.31 84 ARG A C 1
ATOM 645 O O . ARG A 1 84 ? -2.846 3.672 -0.655 1.00 90.31 84 ARG A O 1
ATOM 652 N N . CYS A 1 85 ? -1.630 1.781 -0.609 1.00 90.12 85 CYS A N 1
ATOM 653 C CA . CYS A 1 85 ? -2.120 1.256 -1.883 1.00 90.12 85 CYS A CA 1
ATOM 654 C C . CYS A 1 85 ? -3.162 0.141 -1.697 1.00 90.12 85 CYS A C 1
ATOM 656 O O . CYS A 1 85 ? -3.609 -0.424 -2.686 1.00 90.12 85 CYS A O 1
ATOM 658 N N . ASN A 1 86 ? -3.548 -0.173 -0.452 1.00 88.88 86 ASN A N 1
ATOM 659 C CA . ASN A 1 86 ? -4.471 -1.257 -0.100 1.00 88.88 86 ASN A CA 1
ATOM 660 C C . ASN A 1 86 ? -4.051 -2.627 -0.682 1.00 88.88 86 ASN A C 1
ATOM 662 O O . ASN A 1 86 ? -4.890 -3.412 -1.122 1.00 88.88 86 ASN A O 1
ATOM 666 N N . LEU A 1 87 ? -2.742 -2.903 -0.693 1.00 90.94 87 LEU A N 1
ATOM 667 C CA . LEU A 1 87 ? -2.172 -4.121 -1.281 1.00 90.94 87 LEU A CA 1
ATOM 668 C C . LEU A 1 87 ? -2.127 -5.275 -0.264 1.00 90.94 87 LEU A C 1
ATOM 670 O O . LEU A 1 87 ? -1.862 -5.026 0.918 1.00 90.94 87 LEU A O 1
ATOM 674 N N . PRO A 1 88 ? -2.346 -6.530 -0.69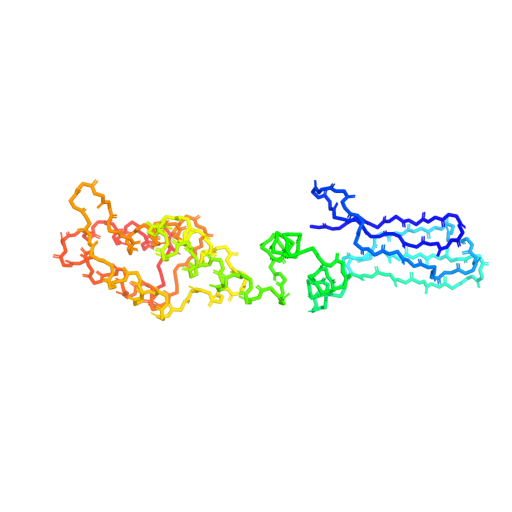4 1.00 89.50 88 PRO A N 1
ATOM 675 C CA . PRO A 1 88 ? -2.251 -7.708 0.168 1.00 89.50 88 PRO A CA 1
ATOM 676 C C . PRO A 1 88 ? -0.798 -8.032 0.563 1.00 89.50 88 PRO A C 1
ATOM 678 O O . PRO A 1 88 ? 0.148 -7.463 0.027 1.00 89.50 88 PRO A O 1
ATOM 681 N N . GLY A 1 89 ? -0.608 -8.966 1.503 1.00 85.81 89 GLY A N 1
ATOM 682 C CA . GLY A 1 89 ? 0.705 -9.570 1.777 1.00 85.81 89 GLY A CA 1
ATOM 683 C C . GLY A 1 89 ? 1.465 -8.993 2.973 1.00 85.81 89 GLY A C 1
ATOM 684 O O . GLY A 1 89 ? 2.529 -9.505 3.309 1.00 85.81 89 GLY A O 1
ATOM 685 N N . ALA A 1 90 ? 0.914 -7.977 3.648 1.00 88.50 90 ALA A N 1
ATOM 686 C CA . ALA A 1 90 ? 1.430 -7.437 4.913 1.00 88.50 90 ALA A CA 1
ATOM 687 C C . ALA A 1 90 ? 0.516 -7.747 6.113 1.00 88.50 90 ALA A C 1
ATOM 689 O O . ALA A 1 90 ? 0.696 -7.170 7.184 1.00 88.50 90 ALA A O 1
ATOM 690 N N . ASP A 1 91 ? -0.465 -8.642 5.973 1.00 87.69 91 ASP A N 1
ATOM 691 C CA . ASP A 1 91 ? -1.519 -8.867 6.971 1.00 87.69 91 ASP A CA 1
ATOM 692 C C . ASP A 1 91 ? -0.939 -9.184 8.366 1.00 87.69 91 ASP A C 1
ATOM 694 O O . ASP A 1 91 ? -1.364 -8.631 9.384 1.00 87.69 91 ASP A O 1
ATOM 698 N N . GLN A 1 92 ? 0.119 -9.999 8.409 1.00 87.56 92 GLN A N 1
ATOM 699 C CA . GLN A 1 92 ? 0.818 -10.347 9.647 1.00 87.56 92 GLN A CA 1
ATOM 700 C C . GLN A 1 92 ? 1.547 -9.151 10.283 1.00 87.56 92 GLN A C 1
ATOM 702 O O . GLN A 1 92 ? 1.609 -9.065 11.509 1.00 87.56 92 GLN A O 1
ATOM 707 N N . LEU A 1 93 ? 2.059 -8.206 9.481 1.00 89.06 93 LEU A N 1
ATOM 708 C CA . LEU A 1 93 ? 2.696 -6.984 9.987 1.00 89.06 93 LEU A CA 1
ATOM 709 C C . LEU A 1 93 ? 1.674 -6.096 10.703 1.00 89.06 93 LEU A C 1
ATOM 711 O O . LEU A 1 93 ? 1.961 -5.588 11.786 1.00 89.06 93 LEU A O 1
ATOM 715 N N . PHE A 1 94 ? 0.466 -5.957 10.146 1.00 91.62 94 PHE A N 1
ATOM 716 C CA . PHE A 1 94 ? -0.626 -5.223 10.792 1.00 91.62 94 PHE A CA 1
ATOM 717 C C . PHE A 1 94 ? -1.080 -5.900 12.085 1.00 91.62 94 PHE A C 1
ATOM 719 O O . PHE A 1 94 ? -1.214 -5.221 13.101 1.00 91.62 94 PHE A O 1
ATOM 726 N N . LEU A 1 95 ? -1.262 -7.225 12.081 1.00 91.19 95 LEU A N 1
ATOM 727 C CA . LEU A 1 95 ? -1.639 -7.987 13.278 1.00 91.19 95 LEU A CA 1
ATOM 728 C C . LEU A 1 95 ? -0.591 -7.862 14.391 1.00 91.19 95 LEU A C 1
ATOM 730 O O . LEU A 1 95 ? -0.938 -7.571 15.535 1.00 91.19 95 LEU A O 1
ATOM 734 N N . ALA A 1 96 ? 0.691 -8.030 14.058 1.00 91.50 96 ALA A N 1
ATOM 735 C CA . ALA A 1 96 ? 1.785 -7.900 15.015 1.00 91.50 96 ALA A CA 1
ATOM 736 C C . ALA A 1 96 ? 1.880 -6.472 15.571 1.00 91.50 96 ALA A C 1
ATOM 738 O O . ALA A 1 96 ? 2.002 -6.283 16.782 1.00 91.50 96 ALA A O 1
ATOM 739 N N . ARG A 1 97 ? 1.764 -5.457 14.703 1.00 90.50 97 ARG A N 1
ATOM 740 C CA . ARG A 1 97 ? 1.796 -4.048 15.110 1.00 90.50 97 ARG A CA 1
ATOM 741 C C . ARG A 1 97 ? 0.613 -3.687 16.001 1.00 90.50 97 ARG A C 1
ATOM 743 O O . ARG A 1 97 ? 0.793 -3.000 17.004 1.00 90.50 97 ARG A O 1
ATOM 750 N N . PHE A 1 98 ? -0.576 -4.170 15.657 1.00 93.50 98 PHE A N 1
ATOM 751 C CA . PHE A 1 98 ? -1.779 -3.996 16.456 1.00 93.50 98 PHE A CA 1
ATOM 752 C C . PHE A 1 98 ? -1.615 -4.628 17.841 1.00 93.50 98 PHE A C 1
ATOM 754 O O . PHE A 1 98 ? -1.790 -3.939 18.843 1.00 93.50 98 PHE A O 1
ATOM 761 N N . ALA A 1 99 ? -1.199 -5.897 17.911 1.00 91.88 99 ALA A N 1
ATOM 762 C CA . ALA A 1 99 ? -0.991 -6.601 19.175 1.00 91.88 99 ALA A CA 1
ATOM 763 C C . ALA A 1 99 ? 0.058 -5.907 20.058 1.00 91.88 99 ALA A C 1
ATOM 765 O O . ALA A 1 99 ? -0.157 -5.754 21.258 1.00 91.88 99 ALA A O 1
ATOM 766 N N . GLN A 1 100 ? 1.155 -5.426 19.463 1.00 93.44 100 GLN A N 1
ATOM 767 C CA . GLN A 1 100 ? 2.186 -4.664 20.167 1.00 93.44 100 GLN A CA 1
ATOM 768 C C . GLN A 1 100 ? 1.612 -3.388 20.802 1.00 93.44 100 GLN A C 1
ATOM 770 O O . GLN A 1 100 ? 1.830 -3.137 21.986 1.00 93.44 100 GLN A O 1
ATOM 775 N N . LEU A 1 101 ? 0.872 -2.589 20.026 1.00 92.62 101 LEU A N 1
ATOM 776 C CA . LEU A 1 101 ? 0.273 -1.338 20.505 1.00 92.62 101 LEU A CA 1
ATOM 777 C C . LEU A 1 101 ? -0.794 -1.586 21.573 1.00 92.62 101 LEU A C 1
ATOM 779 O O . LEU A 1 101 ? -0.897 -0.832 22.544 1.00 92.62 101 LEU A O 1
ATOM 783 N N . PHE A 1 102 ? -1.559 -2.663 21.409 1.00 91.56 102 PHE A N 1
ATOM 784 C CA . PHE A 1 102 ? -2.586 -3.066 22.355 1.00 91.56 102 PHE A CA 1
ATOM 785 C C . PHE A 1 102 ? -1.974 -3.489 23.696 1.00 91.56 102 PHE A C 1
ATOM 787 O O . PHE A 1 102 ? -2.404 -3.015 24.745 1.00 91.56 102 PHE A O 1
ATOM 794 N N . GLN A 1 103 ? -0.913 -4.303 23.674 1.00 91.00 103 GLN A N 1
ATOM 795 C CA . GLN A 1 103 ? -0.174 -4.705 24.878 1.00 91.00 103 GLN A CA 1
ATOM 796 C C . GLN A 1 103 ? 0.529 -3.530 25.563 1.00 91.00 103 GLN A C 1
ATOM 798 O O . GLN A 1 103 ? 0.611 -3.501 26.788 1.00 91.00 103 GLN A O 1
ATOM 803 N N . SER A 1 104 ? 0.997 -2.534 24.804 1.00 91.69 104 SER A N 1
ATOM 804 C CA . SER A 1 104 ? 1.581 -1.316 25.377 1.00 91.69 104 SER A CA 1
ATOM 805 C C . SER A 1 104 ? 0.543 -0.341 25.952 1.00 91.69 104 SER A C 1
ATOM 807 O O . SER A 1 104 ? 0.915 0.738 26.404 1.00 91.69 104 SER A O 1
ATOM 809 N N . GLY A 1 105 ? -0.754 -0.668 25.895 1.00 87.62 105 GLY A N 1
ATOM 810 C CA . GLY A 1 105 ? -1.841 0.198 26.359 1.00 87.62 105 GLY A CA 1
ATOM 811 C C . GLY A 1 105 ? -2.109 1.410 25.460 1.00 87.62 105 GLY A C 1
ATOM 812 O O . GLY A 1 105 ? -2.820 2.330 25.861 1.00 87.62 105 GLY A O 1
ATOM 813 N N . ASN A 1 106 ? -1.558 1.432 24.242 1.00 88.88 106 ASN A N 1
ATOM 814 C CA . ASN A 1 106 ? -1.749 2.523 23.291 1.00 88.88 106 ASN A CA 1
ATOM 815 C C . ASN A 1 106 ? -2.935 2.222 22.365 1.00 88.88 106 ASN A C 1
ATOM 817 O O . ASN A 1 106 ? -2.787 1.921 21.178 1.00 88.88 106 ASN A O 1
ATOM 821 N N . TYR A 1 107 ? -4.133 2.286 22.940 1.00 89.19 107 TYR A N 1
ATOM 822 C CA . TYR A 1 107 ? -5.372 1.918 22.257 1.00 89.19 107 TYR A CA 1
ATOM 823 C C . TYR A 1 107 ? -5.739 2.858 21.102 1.00 89.19 107 TYR A C 1
ATOM 825 O O . TYR A 1 107 ? -6.315 2.405 20.116 1.00 89.19 107 TYR A O 1
ATOM 833 N N . GLY A 1 108 ? -5.368 4.140 21.188 1.00 87.69 108 GLY A N 1
ATOM 834 C CA . GLY A 1 108 ? -5.631 5.117 20.129 1.00 87.69 108 GLY A CA 1
ATOM 835 C C . GLY A 1 108 ? -4.864 4.801 18.844 1.00 87.69 108 GLY A C 1
ATOM 836 O O . GLY A 1 108 ? -5.449 4.758 17.763 1.00 87.69 108 GLY A O 1
ATOM 837 N N . GLU A 1 109 ? -3.567 4.503 18.949 1.00 89.38 109 GLU A N 1
ATOM 838 C CA . GLU A 1 109 ? -2.772 4.096 17.784 1.00 89.38 109 GLU A CA 1
ATOM 839 C C . GLU A 1 109 ? -3.150 2.691 17.300 1.00 89.38 109 GLU A C 1
ATOM 841 O O . GLU A 1 109 ? -3.229 2.466 16.093 1.00 89.38 109 GLU A O 1
ATOM 846 N N . ALA A 1 110 ? -3.464 1.759 18.209 1.00 91.56 110 ALA A N 1
ATOM 847 C CA . ALA A 1 110 ? -3.971 0.439 17.827 1.00 91.56 110 ALA A CA 1
ATOM 848 C C . ALA A 1 110 ? -5.255 0.554 16.984 1.00 91.56 110 ALA A C 1
ATOM 850 O O . ALA A 1 110 ? -5.397 -0.114 15.959 1.00 91.56 110 ALA A O 1
ATOM 851 N N . ALA A 1 111 ? -6.164 1.455 17.362 1.00 90.44 111 ALA A N 1
ATOM 852 C CA . ALA A 1 111 ? -7.375 1.728 16.602 1.00 90.44 111 ALA A CA 1
ATOM 853 C C . ALA A 1 111 ? -7.089 2.309 15.208 1.00 90.44 111 ALA A C 1
ATOM 855 O O . ALA A 1 111 ? -7.721 1.889 14.239 1.00 90.44 111 ALA A O 1
ATOM 856 N N . LYS A 1 112 ? -6.109 3.213 15.073 1.00 89.44 112 LYS A N 1
ATOM 857 C CA . LYS A 1 112 ? -5.677 3.727 13.760 1.00 89.44 112 LYS A CA 1
ATOM 858 C C . LYS A 1 112 ? -5.122 2.621 12.869 1.00 89.44 112 LYS A C 1
ATOM 860 O O . LYS A 1 112 ? -5.480 2.554 11.694 1.00 89.44 112 LYS A O 1
ATOM 865 N N . VAL A 1 113 ? -4.289 1.734 13.418 1.00 90.25 113 VAL A N 1
ATOM 866 C CA . VAL A 1 113 ? -3.769 0.571 12.679 1.00 90.25 113 VAL A CA 1
ATOM 867 C C . VAL A 1 113 ? -4.919 -0.315 12.208 1.00 90.25 113 VAL A C 1
ATOM 869 O O . VAL A 1 113 ? -4.949 -0.705 11.047 1.00 90.25 113 VAL A O 1
ATOM 872 N N . ALA A 1 114 ? -5.910 -0.570 13.063 1.00 89.81 114 ALA A N 1
ATOM 873 C CA . ALA A 1 114 ? -7.074 -1.363 12.688 1.00 89.81 114 ALA A CA 1
ATOM 874 C C . ALA A 1 114 ? -7.956 -0.703 11.609 1.00 89.81 114 ALA A C 1
ATOM 876 O O . ALA A 1 114 ? -8.486 -1.402 10.746 1.00 89.81 114 ALA A O 1
ATOM 877 N N . ALA A 1 115 ? -8.083 0.627 11.624 1.00 87.06 115 ALA A N 1
ATOM 878 C CA . ALA A 1 115 ? -8.843 1.387 10.631 1.00 87.06 115 ALA A CA 1
ATOM 879 C C . ALA A 1 115 ? -8.143 1.481 9.262 1.00 87.06 115 ALA A C 1
ATOM 881 O O . ALA A 1 115 ? -8.807 1.486 8.229 1.00 87.06 115 ALA A O 1
ATOM 882 N N . THR A 1 116 ? -6.808 1.550 9.257 1.00 86.06 116 THR A N 1
ATOM 883 C CA . THR A 1 116 ? -5.970 1.695 8.046 1.00 86.06 116 THR A CA 1
ATOM 884 C C . THR A 1 116 ? -5.504 0.371 7.451 1.00 86.06 116 THR A C 1
ATOM 886 O O . THR A 1 116 ? -4.884 0.358 6.388 1.00 86.06 116 THR A O 1
ATOM 889 N N . ALA A 1 117 ? -5.789 -0.746 8.120 1.00 87.00 117 ALA A N 1
ATOM 890 C CA . ALA A 1 117 ? -5.383 -2.056 7.651 1.00 87.00 117 ALA A CA 1
ATOM 891 C C . ALA A 1 117 ? -6.063 -2.408 6.314 1.00 87.00 117 ALA A C 1
ATOM 893 O O . ALA A 1 117 ? -7.285 -2.251 6.177 1.00 87.00 117 ALA A O 1
ATOM 894 N N . PRO A 1 118 ? -5.300 -2.923 5.336 1.00 82.25 118 PRO A N 1
ATOM 895 C CA . PRO A 1 118 ? -5.809 -3.227 4.008 1.00 82.25 118 PRO A CA 1
ATOM 896 C C . PRO A 1 118 ? -6.928 -4.264 4.088 1.00 82.25 118 PRO A C 1
ATOM 898 O O . PRO A 1 118 ? -6.905 -5.169 4.926 1.00 82.25 118 PRO A O 1
ATOM 901 N N . ARG A 1 119 ? -7.932 -4.127 3.218 1.00 79.62 119 ARG A N 1
ATOM 902 C CA . ARG A 1 119 ? -9.107 -5.022 3.134 1.00 79.62 119 ARG A CA 1
ATOM 903 C C . ARG A 1 119 ? -9.893 -5.202 4.446 1.00 79.62 119 ARG A C 1
ATOM 905 O O . ARG A 1 119 ? -10.723 -6.101 4.533 1.00 79.62 119 ARG A O 1
ATOM 912 N N . GLY A 1 120 ? -9.660 -4.371 5.464 1.00 82.12 120 GLY A N 1
ATOM 913 C CA . GLY A 1 120 ? -10.365 -4.465 6.742 1.00 82.12 120 GLY A CA 1
ATOM 914 C C . GLY A 1 120 ? -10.027 -5.714 7.564 1.00 82.12 120 GLY A C 1
ATOM 915 O O . GLY A 1 120 ? -10.863 -6.166 8.338 1.00 82.12 120 GLY A O 1
ATOM 916 N N . ILE A 1 121 ? -8.812 -6.263 7.451 1.00 86.50 121 ILE A N 1
ATOM 917 C CA . ILE A 1 121 ? -8.387 -7.469 8.198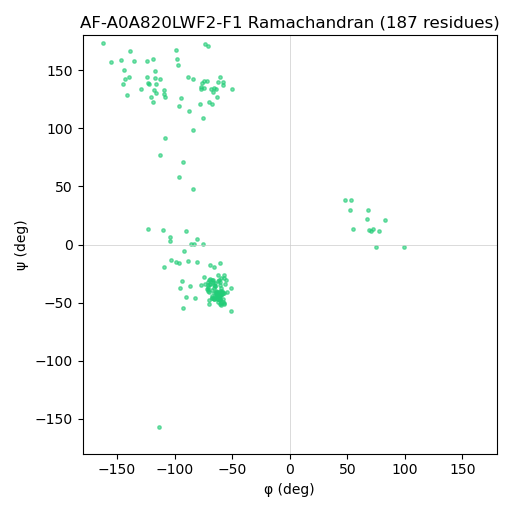 1.00 86.50 121 ILE A CA 1
ATOM 918 C C . ILE A 1 121 ? -8.507 -7.350 9.727 1.00 86.50 121 ILE A C 1
ATOM 920 O O . ILE A 1 121 ? -8.666 -8.349 10.421 1.00 86.50 121 ILE A O 1
ATOM 924 N N . LEU A 1 122 ? -8.438 -6.125 10.253 1.00 87.00 122 LEU A N 1
ATOM 925 C CA . LEU A 1 122 ? -8.579 -5.799 11.674 1.00 87.00 122 LEU A CA 1
ATOM 926 C C . LEU A 1 122 ? -9.957 -5.193 12.000 1.00 87.00 122 LEU A C 1
ATOM 928 O O . LEU A 1 122 ? -10.198 -4.760 13.122 1.00 87.00 122 LEU A O 1
ATOM 932 N N . ARG A 1 123 ? -10.882 -5.152 11.037 1.00 87.38 123 ARG A N 1
ATOM 933 C CA . ARG A 1 123 ? -12.273 -4.712 11.223 1.00 87.38 123 ARG A CA 1
ATOM 934 C C . ARG A 1 123 ? -13.179 -5.913 11.441 1.00 87.38 123 ARG A C 1
ATOM 936 O O . ARG A 1 123 ? -14.104 -6.179 10.678 1.00 87.38 123 ARG A O 1
ATOM 943 N N . THR A 1 124 ? -12.847 -6.678 12.474 1.00 88.56 124 THR A N 1
ATOM 944 C CA . THR A 1 124 ? -13.514 -7.938 12.805 1.00 88.56 124 THR A CA 1
ATOM 945 C C . THR A 1 124 ? -14.158 -7.868 14.180 1.00 88.56 124 THR A C 1
ATOM 947 O O . THR A 1 124 ? -13.753 -7.085 15.045 1.00 88.56 124 THR A O 1
ATOM 950 N N . GLN A 1 125 ? -15.120 -8.759 14.416 1.00 85.19 125 GLN A N 1
ATOM 951 C CA . GLN A 1 125 ? -15.743 -8.926 15.724 1.00 85.19 125 GLN A CA 1
ATOM 952 C C . GLN A 1 125 ? -14.711 -9.228 16.825 1.00 85.19 125 GLN A C 1
ATOM 954 O O . GLN A 1 125 ? -14.841 -8.742 17.944 1.00 85.19 125 GLN A O 1
ATOM 959 N N . GLN A 1 126 ? -13.635 -9.957 16.502 1.00 87.25 126 GLN A N 1
ATOM 960 C CA . GLN A 1 126 ? -12.554 -10.237 17.450 1.00 87.25 126 GLN A CA 1
ATOM 961 C C . GLN A 1 126 ? -11.845 -8.961 17.911 1.00 87.25 126 GLN A C 1
ATOM 963 O O . GLN A 1 126 ? -11.598 -8.799 19.104 1.00 87.25 126 GLN A O 1
ATOM 968 N N . THR A 1 127 ? -11.558 -8.035 16.995 1.00 89.56 127 THR A N 1
ATOM 969 C CA . THR A 1 127 ? -10.932 -6.752 17.337 1.00 89.56 127 THR A CA 1
ATOM 970 C C . THR A 1 127 ? -11.846 -5.911 18.228 1.00 89.56 127 THR A C 1
ATOM 972 O O . THR A 1 127 ? -11.388 -5.346 19.220 1.00 89.56 127 THR A O 1
ATOM 975 N N . ILE A 1 128 ? -13.151 -5.890 17.936 1.00 88.19 128 ILE A N 1
ATOM 976 C CA . ILE A 1 128 ? -14.149 -5.192 18.760 1.00 88.19 128 ILE A CA 1
ATOM 977 C C . ILE A 1 128 ? -14.192 -5.776 20.176 1.00 88.19 128 ILE A C 1
ATOM 979 O O . ILE A 1 128 ? -14.134 -5.025 21.150 1.00 88.19 128 ILE A O 1
ATOM 983 N N . LEU A 1 129 ? -14.236 -7.107 20.297 1.00 87.69 129 LEU A N 1
ATOM 984 C CA . LEU A 1 129 ? -14.226 -7.793 21.589 1.00 87.69 129 LEU A CA 1
ATOM 985 C C . LEU A 1 129 ? -12.968 -7.452 22.390 1.00 87.69 129 LEU A C 1
ATOM 987 O O . LEU A 1 129 ? -13.075 -7.152 23.576 1.00 87.69 129 LEU A O 1
ATOM 991 N N . GLN A 1 130 ? -11.793 -7.417 21.752 1.00 89.31 130 GLN A N 1
ATOM 992 C CA . GLN A 1 130 ? -10.558 -7.004 22.424 1.00 89.31 130 GLN A CA 1
ATOM 993 C C . GLN A 1 130 ? -10.698 -5.596 23.015 1.00 89.31 130 GLN A C 1
ATOM 995 O O . GLN A 1 130 ? -10.486 -5.428 24.216 1.00 89.31 130 GLN A O 1
ATOM 1000 N N . PHE A 1 131 ? -11.156 -4.608 22.239 1.00 88.81 131 PHE A N 1
ATOM 1001 C CA . PHE A 1 131 ? -11.399 -3.252 22.752 1.00 88.81 131 PHE A CA 1
ATOM 1002 C C . PHE A 1 131 ? -12.474 -3.190 23.847 1.00 88.81 131 PHE A C 1
ATOM 1004 O O . PHE A 1 131 ? -12.379 -2.350 24.741 1.00 88.81 131 PHE A O 1
ATOM 1011 N N . GLN A 1 132 ? -13.475 -4.069 23.805 1.00 85.75 132 GLN A N 1
ATOM 1012 C CA . GLN A 1 132 ? -14.530 -4.148 24.815 1.00 85.75 132 GLN A CA 1
ATOM 1013 C C . GLN A 1 132 ? -14.030 -4.709 26.154 1.00 85.75 132 GLN A C 1
ATOM 1015 O O . GLN A 1 132 ? -14.523 -4.296 27.203 1.00 85.75 132 GLN A O 1
ATOM 1020 N N . THR A 1 133 ? -13.052 -5.623 26.141 1.00 85.50 133 THR A N 1
ATOM 1021 C CA . THR A 1 133 ? -12.474 -6.175 27.382 1.00 85.50 133 THR A CA 1
ATOM 1022 C C . THR A 1 133 ? -11.641 -5.168 28.171 1.00 85.50 133 THR A C 1
ATOM 1024 O O . THR A 1 133 ? -11.387 -5.381 29.356 1.00 85.50 133 THR A O 1
ATOM 1027 N N . VAL A 1 134 ? -11.218 -4.066 27.545 1.00 84.81 134 VAL A N 1
ATOM 1028 C CA . VAL A 1 134 ? -10.374 -3.068 28.201 1.00 84.81 134 VAL A CA 1
ATOM 1029 C C . VAL A 1 134 ? -11.225 -2.186 29.121 1.00 84.81 134 VAL A C 1
ATOM 1031 O O . VAL A 1 134 ? -12.133 -1.497 28.645 1.00 84.81 134 VAL A O 1
ATOM 1034 N N . PRO A 1 135 ? -10.926 -2.137 30.432 1.00 76.38 135 PRO A N 1
ATOM 1035 C CA . PRO A 1 135 ? -11.655 -1.284 31.357 1.00 76.38 135 PRO A CA 1
ATOM 1036 C C . PRO A 1 135 ? -11.413 0.196 31.040 1.00 76.38 135 PRO A C 1
ATOM 1038 O O . PRO A 1 135 ? -10.284 0.639 30.823 1.00 76.38 135 PRO A O 1
ATOM 1041 N N . SER A 1 136 ? -12.484 0.986 31.037 1.00 72.25 136 SER A N 1
ATOM 1042 C CA . SER A 1 136 ? -12.407 2.437 30.869 1.00 72.25 136 SER A CA 1
ATOM 1043 C C . SER A 1 136 ? -11.781 3.095 32.100 1.00 72.25 136 SER A C 1
ATOM 1045 O O . SER A 1 136 ? -12.310 2.965 33.204 1.00 72.25 136 SER A O 1
ATOM 1047 N N . GLN A 1 137 ? -10.685 3.829 31.905 1.00 71.50 137 GLN A N 1
ATOM 1048 C CA . GLN A 1 137 ? -10.068 4.646 32.951 1.00 71.50 137 GLN A CA 1
ATOM 1049 C C . GLN A 1 137 ? -10.908 5.911 33.215 1.00 71.50 137 GLN A C 1
ATOM 1051 O O . GLN A 1 137 ? -11.403 6.519 32.259 1.00 71.50 137 GLN A O 1
ATOM 1056 N N . PRO A 1 138 ? -11.062 6.349 34.480 1.00 55.12 138 PRO A N 1
ATOM 1057 C CA . PRO A 1 138 ? -11.693 7.629 34.774 1.00 55.12 138 PRO A CA 1
ATOM 1058 C C . PRO A 1 138 ? -10.916 8.753 34.072 1.00 55.12 138 PRO A C 1
ATOM 1060 O O . PRO A 1 138 ? -9.688 8.752 34.067 1.00 55.12 138 PRO A O 1
ATOM 1063 N N . ASN A 1 139 ? -11.632 9.704 33.464 1.00 67.50 139 ASN A N 1
ATOM 1064 C CA . ASN A 1 139 ? -11.103 10.810 32.647 1.00 67.50 139 ASN A CA 1
ATOM 1065 C C . ASN A 1 139 ? -10.591 10.489 31.226 1.00 67.50 139 ASN A C 1
ATOM 1067 O O . ASN A 1 139 ? -10.252 11.432 30.511 1.00 67.50 139 ASN A O 1
ATOM 1071 N N . GLN A 1 140 ? -10.581 9.232 30.761 1.00 67.38 140 GLN A N 1
ATOM 1072 C CA . GLN A 1 140 ? -10.315 8.922 29.347 1.00 67.38 140 GLN A CA 1
ATOM 1073 C C . GLN A 1 140 ? -11.550 8.344 28.639 1.00 67.38 140 GLN A C 1
ATOM 1075 O O . GLN A 1 140 ? -12.296 7.561 29.231 1.00 67.38 140 GLN A O 1
ATOM 1080 N N . PRO A 1 141 ? -11.791 8.701 27.361 1.00 69.50 141 PRO A N 1
ATOM 1081 C CA . PRO A 1 141 ? -12.846 8.070 26.581 1.00 69.50 141 PRO A CA 1
ATOM 1082 C C . PRO A 1 141 ? -12.552 6.575 26.431 1.00 69.50 141 PRO A C 1
ATOM 1084 O O . PRO A 1 141 ? -11.402 6.189 26.223 1.00 69.50 141 PRO A O 1
ATOM 1087 N N . SER A 1 142 ? -13.595 5.744 26.527 1.00 82.31 142 SER A N 1
ATOM 1088 C CA . SER A 1 142 ? -13.480 4.285 26.399 1.00 82.31 142 SER A CA 1
ATOM 1089 C C . SER A 1 142 ? -12.692 3.906 25.133 1.00 82.31 142 SER A C 1
ATOM 1091 O O . SER A 1 142 ? -13.004 4.443 24.066 1.00 82.31 142 SER A O 1
ATOM 1093 N N . PRO A 1 143 ? -11.718 2.980 25.211 1.00 85.00 143 PRO A N 1
ATOM 1094 C CA . PRO A 1 143 ? -10.953 2.501 24.055 1.00 85.00 143 PRO A CA 1
ATOM 1095 C C . PRO A 1 143 ? -11.832 2.052 22.883 1.00 85.00 143 PRO A C 1
ATOM 1097 O O . PRO A 1 143 ? -11.538 2.357 21.730 1.00 85.00 143 PRO A O 1
ATOM 1100 N N . LEU A 1 144 ? -12.968 1.414 23.182 1.00 85.94 144 LEU A N 1
ATOM 1101 C CA . LEU A 1 144 ? -13.958 1.020 22.182 1.00 85.94 144 LEU A CA 1
ATOM 1102 C C . LEU A 1 144 ? -14.572 2.231 21.460 1.00 85.94 144 LEU A C 1
ATOM 1104 O O . LEU A 1 144 ? -14.755 2.215 20.245 1.00 85.94 144 LEU A O 1
ATOM 1108 N N . LEU A 1 145 ? -14.864 3.306 22.194 1.00 82.88 145 LEU A N 1
ATOM 1109 C CA . LEU A 1 145 ? -15.402 4.532 21.608 1.00 82.88 145 LEU A CA 1
ATOM 1110 C C . LEU A 1 145 ? -14.344 5.275 20.779 1.00 82.88 145 LEU A C 1
ATOM 1112 O O . LEU A 1 145 ? -14.686 5.848 19.749 1.00 82.88 145 LEU A O 1
ATOM 1116 N N .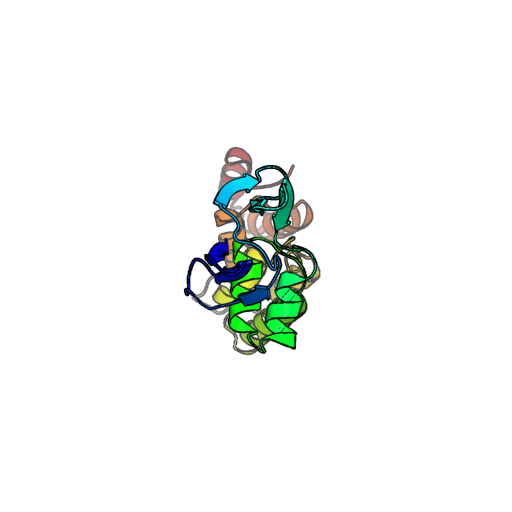 GLN A 1 146 ? -13.071 5.236 21.193 1.00 85.75 146 GLN A N 1
ATOM 1117 C CA . GLN A 1 146 ? -11.958 5.770 20.398 1.00 85.75 146 GLN A CA 1
ATOM 1118 C C . GLN A 1 146 ? -11.826 5.020 19.065 1.00 85.75 146 GLN A C 1
ATOM 1120 O O . GLN A 1 146 ? -11.709 5.654 18.018 1.00 85.75 146 GLN A O 1
ATOM 1125 N N . TYR A 1 147 ? -11.921 3.686 19.095 1.00 88.94 147 TYR A N 1
ATOM 1126 C CA . TYR A 1 147 ? -11.911 2.850 17.895 1.00 88.94 147 TYR A CA 1
ATOM 1127 C C . TYR A 1 147 ? -13.027 3.219 16.914 1.00 88.94 147 TYR A C 1
ATOM 1129 O O . TYR A 1 147 ? -12.751 3.511 15.750 1.00 88.94 147 TYR A O 1
ATOM 1137 N N . PHE A 1 148 ? -14.274 3.299 17.389 1.00 86.62 148 PHE A N 1
ATOM 1138 C CA . PHE A 1 148 ? -15.388 3.713 16.536 1.00 86.62 148 PHE A CA 1
ATOM 1139 C C . PHE A 1 148 ? -15.266 5.159 16.054 1.00 86.62 148 PHE A C 1
ATOM 1141 O O . PHE A 1 148 ? -15.631 5.436 14.917 1.00 86.62 148 PHE A O 1
ATOM 1148 N N . GLY A 1 149 ? -14.736 6.070 16.873 1.00 86.06 149 GLY A N 1
ATOM 1149 C CA . GLY A 1 149 ? -14.473 7.451 16.465 1.00 86.06 149 GLY A CA 1
ATOM 1150 C C . GLY A 1 149 ? -13.544 7.520 15.254 1.00 86.06 149 GLY A C 1
ATOM 1151 O O . GLY A 1 149 ? -13.895 8.131 14.250 1.00 86.06 149 GLY A O 1
ATOM 1152 N N . ILE A 1 150 ? -12.418 6.804 15.310 1.00 87.69 150 ILE A N 1
ATOM 1153 C CA . ILE A 1 150 ? -11.458 6.736 14.201 1.00 87.69 150 ILE A CA 1
ATOM 1154 C C . ILE A 1 150 ? -12.093 6.087 12.967 1.00 87.69 150 ILE A C 1
ATOM 1156 O O . ILE A 1 150 ? -11.938 6.600 11.858 1.00 87.69 150 ILE A O 1
ATOM 1160 N N . LEU A 1 151 ? -12.844 4.993 13.139 1.00 86.12 151 LEU A N 1
ATOM 1161 C CA . LEU A 1 151 ? -13.538 4.353 12.022 1.00 86.12 151 LEU A CA 1
ATOM 1162 C C . LEU A 1 151 ? -14.547 5.292 11.355 1.00 86.12 151 LEU A C 1
ATOM 1164 O O . LEU A 1 151 ? -14.554 5.361 10.134 1.00 86.12 151 LEU A O 1
ATOM 1168 N N . LEU A 1 152 ? -15.339 6.044 12.127 1.00 84.06 152 LEU A N 1
ATOM 1169 C CA . LEU A 1 152 ? -16.325 7.018 11.632 1.00 84.06 152 LEU A CA 1
ATOM 1170 C C . LEU A 1 152 ? -15.697 8.218 10.900 1.00 84.06 152 LEU A C 1
ATOM 1172 O O . LEU A 1 152 ? -16.404 8.943 10.188 1.00 84.06 152 LEU A O 1
ATOM 1176 N N . GLU A 1 153 ? -14.406 8.473 11.110 1.00 84.44 153 GLU A N 1
ATOM 1177 C CA . GLU A 1 153 ? -13.627 9.479 10.381 1.00 84.44 153 GLU A CA 1
ATOM 1178 C C . GLU A 1 153 ? -13.045 8.924 9.077 1.00 84.44 153 GLU A C 1
ATOM 1180 O O . GLU A 1 153 ? -12.984 9.642 8.083 1.00 84.44 153 GLU A O 1
ATOM 1185 N N . THR A 1 154 ? -12.643 7.649 9.061 1.00 77.06 154 THR A N 1
ATOM 1186 C CA . THR A 1 154 ? -11.968 7.030 7.907 1.00 77.06 154 THR A CA 1
ATOM 1187 C C . THR A 1 154 ? -12.909 6.313 6.945 1.00 77.06 154 THR A C 1
ATOM 1189 O O . THR A 1 154 ? -12.610 6.236 5.756 1.00 77.06 154 THR A O 1
ATOM 1192 N N . SER A 1 155 ? -14.021 5.746 7.417 1.00 78.62 155 SER A N 1
ATOM 1193 C CA . SER A 1 155 ? -14.892 4.904 6.590 1.00 78.62 155 SER A CA 1
ATOM 1194 C C . SER A 1 155 ? -16.305 4.718 7.165 1.00 78.62 155 SER A C 1
ATOM 1196 O O . SER A 1 155 ? -16.620 5.117 8.283 1.00 78.62 155 SER A O 1
ATOM 1198 N N . LYS A 1 156 ? -17.185 4.079 6.388 1.00 83.81 156 LYS A N 1
ATOM 1199 C CA . LYS A 1 156 ? -18.517 3.658 6.845 1.00 83.81 156 LYS A CA 1
ATOM 1200 C C . LYS A 1 156 ? -18.411 2.413 7.728 1.00 83.81 156 LYS A C 1
ATOM 1202 O O . LYS A 1 156 ? -17.652 1.495 7.403 1.00 83.81 156 LYS A O 1
ATOM 1207 N N . LEU A 1 157 ? -19.185 2.355 8.813 1.00 83.38 157 LEU A N 1
ATOM 1208 C CA . LEU A 1 157 ? -19.234 1.186 9.692 1.00 83.38 157 LEU A CA 1
ATOM 1209 C C . LEU A 1 157 ? -19.961 0.014 9.022 1.00 83.38 157 LEU A C 1
ATOM 1211 O O . LEU A 1 157 ? -20.978 0.184 8.344 1.00 83.38 157 LEU A O 1
ATOM 1215 N N . ASN A 1 158 ? -19.459 -1.198 9.230 1.00 82.81 158 ASN A N 1
ATOM 1216 C CA . ASN A 1 158 ? -20.134 -2.424 8.819 1.00 82.81 158 ASN A CA 1
ATOM 1217 C C . ASN A 1 158 ? -21.335 -2.721 9.746 1.00 82.81 158 ASN A C 1
ATOM 1219 O O . ASN A 1 158 ? -21.572 -2.020 10.734 1.00 82.81 158 ASN A O 1
ATOM 1223 N N . LYS A 1 159 ? -22.147 -3.732 9.409 1.00 79.75 159 LYS A N 1
ATOM 1224 C CA . LYS A 1 159 ? -23.358 -4.066 10.183 1.00 79.75 159 LYS A CA 1
ATOM 1225 C C . LYS A 1 159 ? -23.043 -4.445 11.633 1.00 79.75 159 LYS A C 1
ATOM 1227 O O . LYS A 1 159 ? -23.758 -4.029 12.537 1.00 79.75 159 LYS A O 1
ATOM 1232 N N . GLU A 1 160 ? -21.967 -5.193 11.858 1.00 80.75 160 GLU A N 1
ATOM 1233 C CA . GLU A 1 160 ? -21.577 -5.645 13.197 1.00 80.75 160 GLU A CA 1
ATOM 1234 C C . GLU A 1 160 ? -21.077 -4.483 14.065 1.00 80.75 160 GLU A C 1
ATOM 1236 O O . GLU A 1 160 ? -21.562 -4.284 15.176 1.00 80.75 160 GLU A O 1
ATOM 1241 N N . GLU A 1 161 ? -20.184 -3.654 13.525 1.00 84.69 161 GLU A N 1
ATOM 1242 C CA . GLU A 1 161 ? -19.686 -2.421 14.142 1.00 84.69 161 GLU A CA 1
ATOM 1243 C C . GLU A 1 161 ? -20.835 -1.464 14.473 1.00 84.69 161 GLU A C 1
ATOM 1245 O O . GLU A 1 161 ? -20.869 -0.875 15.551 1.00 84.69 161 GLU A O 1
ATOM 1250 N N . SER A 1 162 ? -21.808 -1.344 13.565 1.00 82.00 162 SER A N 1
ATOM 1251 C CA . SER A 1 162 ? -23.002 -0.522 13.764 1.00 82.00 162 SER A CA 1
ATOM 1252 C C . SER A 1 162 ? -23.805 -1.000 14.978 1.00 82.00 162 SER A C 1
ATOM 1254 O O . SER A 1 162 ? -24.197 -0.186 15.814 1.00 82.00 162 SER A O 1
ATOM 1256 N N . ILE A 1 163 ? -24.006 -2.314 15.124 1.00 81.50 163 ILE A N 1
ATOM 1257 C CA . ILE A 1 163 ? -24.739 -2.901 16.255 1.00 81.50 163 ILE A CA 1
ATOM 1258 C C . ILE A 1 163 ? -23.981 -2.681 17.569 1.00 81.50 163 ILE A C 1
ATOM 1260 O O . ILE A 1 163 ? -24.580 -2.246 18.557 1.00 81.50 163 ILE A O 1
ATOM 1264 N N . GLU A 1 164 ? -22.675 -2.946 17.591 1.00 81.81 164 GLU A N 1
ATOM 1265 C CA . GLU A 1 164 ? -21.858 -2.797 18.801 1.00 81.81 164 GLU A CA 1
ATOM 1266 C C . GLU A 1 164 ? -21.702 -1.334 19.231 1.00 81.81 164 GLU A C 1
ATOM 1268 O O . GLU A 1 164 ? -21.667 -1.051 20.428 1.00 81.81 164 GLU A O 1
ATOM 1273 N N . LEU A 1 165 ? -21.712 -0.387 18.288 1.00 81.88 165 LEU A N 1
ATOM 1274 C CA . LEU A 1 165 ? -21.775 1.041 18.594 1.00 81.88 165 LEU A CA 1
ATOM 1275 C C . LEU A 1 165 ? -23.154 1.458 19.136 1.00 81.88 165 LEU A C 1
ATOM 1277 O O . LEU A 1 165 ? -23.234 2.276 20.056 1.00 81.88 165 LEU A O 1
ATOM 1281 N N . CYS A 1 166 ? -24.250 0.902 18.606 1.00 78.44 166 CYS A N 1
ATOM 1282 C CA . CYS A 1 166 ? -25.607 1.241 19.048 1.00 78.44 166 CYS A CA 1
ATOM 1283 C C . CYS A 1 166 ? -25.852 0.888 20.521 1.00 78.44 166 CYS A C 1
ATOM 1285 O O . CYS A 1 166 ? -26.444 1.690 21.245 1.00 78.44 166 CYS A O 1
ATOM 1287 N N . LYS A 1 167 ? -25.400 -0.287 20.980 1.00 80.00 167 LYS A N 1
ATOM 1288 C CA . LYS A 1 167 ? -25.657 -0.795 22.343 1.00 80.00 167 LYS A CA 1
ATOM 1289 C C . LYS A 1 167 ? -25.321 0.223 23.454 1.00 80.00 167 LYS A C 1
ATOM 1291 O O . LYS A 1 167 ? -26.228 0.575 24.215 1.00 80.00 167 LYS A O 1
ATOM 1296 N N . PRO A 1 168 ? -24.083 0.752 23.565 1.00 75.94 168 PRO A N 1
ATOM 1297 C CA . PRO A 1 168 ? -23.740 1.719 24.606 1.00 75.94 168 PRO A CA 1
ATOM 1298 C C . PRO A 1 168 ? -24.411 3.083 24.397 1.00 75.94 168 PRO A C 1
ATOM 1300 O O . PRO A 1 168 ? -24.771 3.740 25.372 1.00 75.94 168 PRO A O 1
ATOM 1303 N N . VAL A 1 169 ? -24.615 3.520 23.151 1.00 77.31 169 VAL A N 1
ATOM 1304 C CA . VAL A 1 169 ? -25.200 4.839 22.848 1.00 77.31 169 VAL A CA 1
ATOM 1305 C C . VAL A 1 169 ? -26.687 4.885 23.207 1.00 77.31 169 VAL A C 1
ATOM 1307 O O . VAL A 1 169 ? -27.153 5.875 23.776 1.00 77.31 169 VAL A O 1
ATOM 1310 N N . VAL A 1 170 ? -27.419 3.799 22.942 1.00 77.19 170 VAL A N 1
ATOM 1311 C CA . VAL A 1 170 ? -28.818 3.637 23.359 1.00 77.19 170 VAL A CA 1
ATOM 1312 C C . VAL A 1 170 ? -28.914 3.518 24.879 1.00 77.19 170 VAL A C 1
ATOM 1314 O O . VAL A 1 170 ? -29.745 4.202 25.475 1.00 77.19 170 VAL A O 1
ATOM 1317 N N . GLY A 1 171 ? -28.037 2.731 25.513 1.00 73.75 171 GLY A N 1
ATOM 1318 C CA . GLY A 1 171 ? -27.994 2.592 26.974 1.00 73.75 171 GLY A CA 1
ATOM 1319 C C . GLY A 1 171 ? -27.710 3.908 27.709 1.00 73.75 171 GLY A C 1
ATOM 1320 O O . GLY A 1 171 ? -28.286 4.163 28.760 1.00 73.75 171 GLY A O 1
ATOM 1321 N N . GLN A 1 172 ? -26.885 4.787 27.129 1.00 72.06 172 GLN A N 1
ATOM 1322 C CA . GLN A 1 172 ? -26.606 6.131 27.658 1.00 72.06 172 GLN A CA 1
ATOM 1323 C C . GLN A 1 172 ? -27.660 7.186 27.270 1.00 72.06 172 GLN A C 1
ATOM 1325 O O . GLN A 1 172 ? -27.496 8.359 27.600 1.00 72.06 172 GLN A O 1
ATOM 1330 N N . GLY A 1 173 ? -28.710 6.818 26.527 1.00 71.88 173 GLY A N 1
ATOM 1331 C CA . GLY A 1 173 ? -29.765 7.742 26.101 1.00 71.88 173 GLY A CA 1
ATOM 1332 C C . GLY A 1 173 ? -29.337 8.775 25.048 1.00 71.88 173 GLY A C 1
ATOM 1333 O O . GLY A 1 173 ? -30.099 9.691 24.742 1.00 71.88 173 GLY A O 1
ATOM 1334 N N . LYS A 1 174 ? -28.155 8.635 24.434 1.00 76.00 174 LYS A N 1
ATOM 1335 C CA . LYS A 1 174 ? -27.590 9.592 23.462 1.00 76.00 174 LYS A CA 1
ATOM 1336 C C . LYS A 1 174 ? -28.110 9.365 22.036 1.00 76.00 174 LYS A C 1
ATOM 1338 O O . LYS A 1 174 ? -27.345 9.342 21.074 1.00 76.00 174 LYS A O 1
ATOM 1343 N N . LYS A 1 175 ? -29.429 9.220 21.884 1.00 74.56 175 LYS A N 1
ATOM 1344 C CA . LYS A 1 175 ? -30.092 8.915 20.598 1.00 74.56 175 LYS A CA 1
ATOM 1345 C C . LYS A 1 175 ? -29.792 9.939 19.491 1.00 74.56 175 LYS A C 1
ATOM 1347 O O . LYS A 1 175 ? -29.709 9.568 18.327 1.00 74.56 175 LYS A O 1
ATOM 1352 N N . GLN A 1 176 ? -29.532 11.193 19.858 1.00 76.38 176 GLN A N 1
ATOM 1353 C CA . GLN A 1 176 ? -29.171 12.267 18.923 1.00 76.38 176 GLN A CA 1
ATOM 1354 C C . GLN A 1 176 ? -27.878 11.981 18.135 1.00 76.38 176 GLN A C 1
ATOM 1356 O O . GLN A 1 176 ? -27.764 12.374 16.976 1.00 76.38 176 GLN A O 1
ATOM 1361 N N . LEU A 1 177 ? -26.908 11.274 18.732 1.00 75.12 177 LEU A N 1
ATOM 1362 C CA . LEU A 1 177 ? -25.668 10.896 18.040 1.00 75.12 177 LEU A CA 1
ATOM 1363 C C . LEU A 1 177 ? -25.931 9.838 16.965 1.00 75.12 177 LEU A C 1
ATOM 1365 O O . LEU A 1 177 ? -25.413 9.949 15.857 1.00 75.12 177 LEU A O 1
ATOM 1369 N N . LEU A 1 178 ? -26.794 8.866 17.270 1.00 74.19 178 LEU A N 1
ATOM 1370 C CA . LEU A 1 178 ? -27.236 7.859 16.306 1.00 74.19 178 LEU A CA 1
ATOM 1371 C C . LEU A 1 178 ? -27.971 8.502 15.133 1.00 74.19 178 LEU A C 1
ATOM 1373 O O . LEU A 1 178 ? -27.635 8.22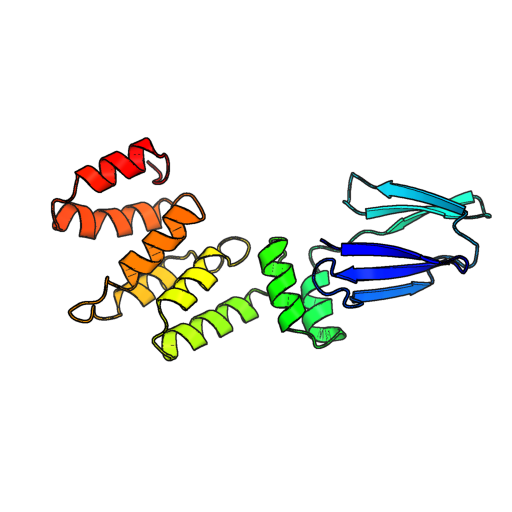5 13.987 1.00 74.19 178 LEU A O 1
ATOM 1377 N N . GLU A 1 179 ? -28.912 9.410 15.400 1.00 76.69 179 GLU A N 1
ATOM 1378 C CA . GLU A 1 179 ? -29.623 10.139 14.344 1.00 76.69 179 GLU A CA 1
ATOM 1379 C C . GLU A 1 179 ? -28.677 10.945 13.451 1.00 76.69 179 GLU A C 1
ATOM 1381 O O . GLU A 1 179 ? -28.851 10.966 12.232 1.00 76.69 179 GLU A O 1
ATOM 1386 N N . LYS A 1 180 ? -27.654 11.580 14.036 1.00 79.94 180 LYS A N 1
ATOM 1387 C CA . LYS A 1 180 ? -26.620 12.286 13.276 1.00 79.94 180 LYS A CA 1
ATOM 1388 C C . LYS A 1 180 ? -25.845 11.324 12.372 1.00 79.94 180 LYS A C 1
ATOM 1390 O O . LYS A 1 180 ? -25.737 11.585 11.179 1.00 79.94 180 LYS A O 1
ATOM 1395 N N . TRP A 1 181 ? -25.359 10.199 12.894 1.00 78.88 181 TRP A N 1
ATOM 1396 C CA . TRP A 1 181 ? -24.576 9.251 12.095 1.00 78.88 181 TRP A CA 1
ATOM 1397 C C . TRP A 1 181 ? -25.403 8.513 11.032 1.00 78.88 181 TRP A C 1
ATOM 1399 O O . TRP A 1 181 ? -24.874 8.192 9.969 1.00 78.88 181 TRP A O 1
ATOM 1409 N N . LEU A 1 182 ? -26.700 8.301 11.276 1.00 77.12 182 LEU A N 1
ATOM 1410 C CA . LEU A 1 182 ? -27.652 7.810 10.274 1.00 77.12 182 LEU A CA 1
ATOM 1411 C C . LEU A 1 182 ? -27.892 8.832 9.155 1.00 77.12 182 LEU A C 1
ATOM 1413 O O . LEU A 1 182 ? -28.000 8.441 7.995 1.00 77.12 182 LEU A O 1
ATOM 1417 N N . LYS A 1 183 ? -27.964 10.131 9.478 1.00 79.38 183 LYS A N 1
ATOM 1418 C CA . LYS A 1 183 ? -28.063 11.204 8.471 1.00 79.38 183 LYS A CA 1
ATOM 1419 C C . LYS A 1 183 ? -26.776 11.366 7.663 1.00 79.38 183 LYS A C 1
ATOM 1421 O O . LYS A 1 183 ? -26.850 11.678 6.482 1.00 79.38 183 LYS A O 1
ATOM 1426 N N . GLU A 1 184 ? -25.621 11.138 8.283 1.00 78.06 184 GLU A N 1
ATOM 1427 C CA . GLU A 1 184 ? -24.303 11.187 7.631 1.00 78.06 184 GLU A CA 1
ATOM 1428 C C . GLU A 1 184 ? -23.958 9.904 6.841 1.00 78.06 184 GLU A C 1
ATOM 1430 O O . GLU A 1 184 ? -22.845 9.788 6.339 1.00 78.06 184 GLU A O 1
ATOM 1435 N N . ASP A 1 185 ? -24.879 8.936 6.739 1.00 75.19 185 ASP A N 1
ATOM 1436 C CA . ASP A 1 185 ? -24.685 7.622 6.096 1.00 75.19 185 ASP A CA 1
ATOM 1437 C C . ASP A 1 185 ? -23.444 6.848 6.594 1.00 75.19 185 ASP A C 1
ATOM 1439 O O . ASP A 1 185 ? -22.843 6.043 5.882 1.00 75.19 185 ASP A O 1
ATOM 1443 N N . LYS A 1 186 ? -23.055 7.073 7.855 1.00 71.88 186 LYS A N 1
ATOM 1444 C CA . LYS A 1 186 ? -21.873 6.454 8.479 1.00 71.88 186 LYS A CA 1
ATOM 1445 C C . LYS A 1 186 ? -22.152 5.104 9.133 1.00 71.88 186 LYS A C 1
ATOM 1447 O O . LYS A 1 186 ? -21.218 4.365 9.440 1.00 71.88 186 LYS A O 1
ATOM 1452 N N . VAL A 1 187 ? -23.425 4.781 9.336 1.00 69.44 187 VAL A N 1
ATOM 1453 C CA . VAL A 1 187 ? -23.905 3.557 9.990 1.00 69.44 187 VAL A CA 1
ATOM 1454 C C . VAL A 1 187 ? -24.735 2.781 8.976 1.00 69.44 187 VAL A C 1
ATOM 1456 O O . VAL A 1 187 ? -25.571 3.368 8.288 1.00 69.44 187 VAL A O 1
ATOM 1459 N N . ASN A 1 188 ? -24.501 1.476 8.853 1.00 62.12 188 ASN A N 1
ATOM 1460 C CA . ASN A 1 188 ? -25.320 0.645 7.974 1.00 62.12 188 ASN A CA 1
ATOM 1461 C C . ASN A 1 188 ? -26.676 0.346 8.627 1.00 62.12 188 ASN A C 1
ATOM 1463 O O . ASN A 1 188 ? -26.739 0.034 9.816 1.00 62.12 188 ASN A O 1
ATOM 1467 N N . LYS A 1 189 ? -27.742 0.462 7.827 1.00 51.72 189 LYS A N 1
ATOM 1468 C CA . LYS A 1 189 ? -29.112 0.087 8.201 1.00 51.72 189 LYS A CA 1
ATOM 1469 C C . LYS A 1 189 ? -29.304 -1.428 8.214 1.00 51.72 189 LYS A C 1
ATOM 1471 O O . LYS A 1 189 ? -28.642 -2.128 7.407 1.00 51.72 189 LYS A O 1
#

Mean predicted aligned error: 6.97 Å

InterPro domains:
  IPR012331 Clathrin, heavy chain, linker [G3DSA:1.25.40.30] (63-189)
  IPR015348 Clathrin, heavy chain, linker, core motif [PF09268] (61-84)
  IPR016024 Armadillo-type fold [SSF48371] (62-187)
  IPR016025 Clathrin heavy chain, N-terminal [SSF50989] (1-60)
  IPR022365 Clathrin, heavy chain, propeller repeat [PF01394] (26-60)